Protein AF-0000000085034552 (afdb_homodimer)

Organism: Pyrobaculum neutrophilum (strain DSM 2338 / JCM 9278 / NBRC 100436 / V24Sta) (NCBI:txid444157)

Nearest PDB structures (foldseek):
  9jue-assembly1_E  TM=9.221E-01  e=9.960E-10  Promethearchaeum syntrophicum
  7f8m-assembly3_F  TM=8.689E-01  e=5.408E-09  Candidatus Thorarchaeota archaeon SMTZ1-45
  7yh1-assembly2_C  TM=9.133E-01  e=2.937E-08  Promethearchaeum syntrophicum
  5y3a-assembly1_B  TM=9.249E-01  e=5.850E-08  Homo sapiens
  6izw-assembly1_B  TM=9.096E-01  e=1.028E-07  Myxococcus xanthus DK 1622

Foldseek 3Di:
DQVVLQVLQVVLCVQQPNFWQKKFKFALCQHTSYIDHPPDDSSVQSNVVSVVLVVVQVVCVVVVPDHDAKDWDADPFWIWIWHDQVRIIMITIGGNPGDVVSSVVSVVVSSVVVVVD/DQVVLQVLQVVLCVQQPNFWQKKFKAALCQHTSYIDHPPDDSSVQSNVVSVVLVVVQVVCVVVVPDHDAKDWDADPFWIWIWHDQVRIIMITIGGNPGDVVSSVVSVVVSSVVVVVD

Sequence (234 aa):
MESKYREELSLFLSRTGGDVLGAVMARRDGLPVASAAPGMDPKAISALAALALGTLRKVGDELKIGGVRQVVAYYDSRVIVMWPARELYIIAVANADANIGLIFLELERLAKRLAELMESKYREELSLFLSRTGGDVLGAVMARRDGLPVASAAPGMDPKAISALAALALGTLRKVGDELKIGGVRQVVAYYDSRVIVMWPARELYIIAVANADANIGLIFLELERLAKRLAEL

Radius of gyration: 17.67 Å; Cα contacts (8 Å, |Δi|>4): 471; chains: 2; bounding box: 31×53×37 Å

Structure (mmCIF, N/CA/C/O backbone):
data_AF-0000000085034552-model_v1
#
loop_
_entity.id
_entity.type
_entity.pdbx_description
1 polymer 'Roadblock/LC7 family protein'
#
loop_
_atom_site.group_PDB
_atom_site.id
_atom_site.type_symbol
_atom_site.label_atom_id
_atom_site.label_alt_id
_atom_site.label_comp_id
_atom_site.label_asym_id
_atom_site.label_entity_id
_atom_site.label_seq_id
_atom_site.pdbx_PDB_ins_code
_atom_site.Cartn_x
_atom_site.Cartn_y
_atom_site.Cartn_z
_atom_site.occupancy
_atom_site.B_iso_or_equiv
_atom_site.auth_seq_id
_atom_site.auth_comp_id
_atom_site.auth_asym_id
_atom_site.auth_atom_id
_atom_site.pdbx_PDB_model_num
ATOM 1 N N . MET A 1 1 ? -4.555 -28.5 -10.164 1 70.38 1 MET A N 1
ATOM 2 C CA . MET A 1 1 ? -4.977 -27.125 -9.953 1 70.38 1 MET A CA 1
ATOM 3 C C . MET A 1 1 ? -3.775 -26.219 -9.711 1 70.38 1 MET A C 1
ATOM 5 O O . MET A 1 1 ? -3.646 -25.172 -10.344 1 70.38 1 MET A O 1
ATOM 9 N N . GLU A 1 2 ? -2.836 -26.656 -9.016 1 78.38 2 GLU A N 1
ATOM 10 C CA . GLU A 1 2 ? -1.609 -25.922 -8.734 1 78.38 2 GLU A CA 1
ATOM 11 C C . GLU A 1 2 ? -0.805 -25.672 -10.008 1 78.38 2 GLU A C 1
ATOM 13 O O . GLU A 1 2 ? -0.267 -24.578 -10.203 1 78.38 2 GLU A O 1
ATOM 18 N N . SER A 1 3 ? -0.893 -26.688 -10.836 1 84.19 3 SER A N 1
ATOM 19 C CA . SER A 1 3 ? -0.134 -26.547 -12.078 1 84.19 3 SER A CA 1
ATOM 20 C C . SER A 1 3 ? -0.72 -25.469 -12.969 1 84.19 3 SER A C 1
ATOM 22 O O . SER A 1 3 ? 0.019 -24.672 -13.562 1 84.19 3 SER A O 1
ATOM 24 N N . LYS A 1 4 ? -2.045 -25.375 -13.023 1 91.94 4 LYS A N 1
ATOM 25 C CA . LYS A 1 4 ? -2.711 -24.359 -13.828 1 91.94 4 LYS A CA 1
ATOM 26 C C . LYS A 1 4 ? -2.461 -22.969 -13.273 1 91.94 4 LYS A C 1
ATOM 28 O O . LYS A 1 4 ? -2.229 -22.031 -14.031 1 91.94 4 LYS A O 1
ATOM 33 N N . TYR A 1 5 ? -2.416 -22.875 -11.977 1 93.62 5 TYR A N 1
ATOM 34 C CA . TYR A 1 5 ? -2.137 -21.594 -11.336 1 93.62 5 TYR A CA 1
ATOM 35 C C . TYR A 1 5 ? -0.717 -21.125 -11.641 1 93.62 5 TYR A C 1
ATOM 37 O O . TYR A 1 5 ? -0.49 -19.953 -11.938 1 93.62 5 TYR A O 1
ATOM 45 N N . ARG A 1 6 ? 0.135 -22.047 -11.617 1 94.62 6 ARG A N 1
ATOM 46 C CA . ARG A 1 6 ? 1.53 -21.719 -11.898 1 94.62 6 ARG A CA 1
ATOM 47 C C . ARG A 1 6 ? 1.7 -21.219 -13.32 1 94.62 6 ARG A C 1
ATOM 49 O O . ARG A 1 6 ? 2.467 -20.281 -13.562 1 94.62 6 ARG A O 1
ATOM 56 N N . GLU A 1 7 ? 1.029 -21.859 -14.172 1 95.19 7 GLU A N 1
ATOM 57 C CA . GLU A 1 7 ? 1.085 -21.438 -15.57 1 95.19 7 GLU A CA 1
ATOM 58 C C . GLU A 1 7 ? 0.551 -20.016 -15.734 1 95.19 7 GLU A C 1
ATOM 60 O O . GLU A 1 7 ? 1.13 -19.203 -16.469 1 95.19 7 GLU A O 1
ATOM 65 N N . GLU A 1 8 ? -0.528 -19.734 -15.078 1 96.19 8 GLU A N 1
ATOM 66 C CA . GLU A 1 8 ? -1.123 -18.406 -15.148 1 96.19 8 GLU A CA 1
ATOM 67 C C . GLU A 1 8 ? -0.207 -17.359 -14.523 1 96.19 8 GLU A C 1
ATOM 69 O O . GLU A 1 8 ? -0.091 -16.234 -15.039 1 96.19 8 GLU A O 1
ATOM 74 N N . LEU A 1 9 ? 0.444 -17.734 -13.445 1 97.12 9 LEU A N 1
ATOM 75 C CA . LEU A 1 9 ? 1.398 -16.828 -12.82 1 97.12 9 LEU A CA 1
ATOM 76 C C . LEU A 1 9 ? 2.578 -16.547 -13.75 1 97.12 9 LEU A C 1
ATOM 78 O O . LEU A 1 9 ? 3.043 -15.406 -13.844 1 97.12 9 LEU A O 1
ATOM 82 N N . SER A 1 10 ? 3.01 -17.641 -14.414 1 96.12 10 SER A N 1
ATOM 83 C CA . SER A 1 10 ? 4.121 -17.484 -15.344 1 96.12 10 SER A CA 1
ATOM 84 C C . SER A 1 10 ? 3.752 -16.547 -16.484 1 96.12 10 SER A C 1
ATOM 86 O O . SER A 1 10 ? 4.566 -15.727 -16.922 1 96.12 10 SER A O 1
ATOM 88 N N . LEU A 1 11 ? 2.568 -16.656 -17 1 95.88 11 LEU A N 1
ATOM 89 C CA . LEU A 1 11 ? 2.088 -15.781 -18.047 1 95.88 11 LEU A CA 1
ATOM 90 C C . LEU A 1 11 ? 2.012 -14.336 -17.578 1 95.88 11 LEU A C 1
ATOM 92 O O . LEU A 1 11 ? 2.371 -13.406 -18.312 1 95.88 11 LEU A O 1
ATOM 96 N N . PHE A 1 12 ? 1.588 -14.156 -16.375 1 97.5 12 PHE A N 1
ATOM 97 C CA . PHE A 1 12 ? 1.554 -12.844 -15.742 1 97.5 12 PHE A CA 1
ATOM 98 C C . PHE A 1 12 ? 2.939 -12.211 -15.734 1 97.5 12 PHE A C 1
ATOM 100 O O . PHE A 1 12 ? 3.1 -11.047 -16.109 1 97.5 12 PHE A O 1
ATOM 107 N N . LEU A 1 13 ? 3.91 -12.953 -15.32 1 97.25 13 LEU A N 1
ATOM 108 C CA . LEU A 1 13 ? 5.273 -12.445 -15.273 1 97.25 13 LEU A CA 1
ATOM 109 C C . LEU A 1 13 ? 5.738 -12.008 -16.656 1 97.25 13 LEU A C 1
ATOM 111 O O . LEU A 1 13 ? 6.352 -10.953 -16.812 1 97.25 13 LEU A O 1
ATOM 115 N N . SER A 1 14 ? 5.426 -12.836 -17.625 1 96.31 14 SER A N 1
ATOM 116 C CA . SER A 1 14 ? 5.863 -12.547 -18.984 1 96.31 14 SER A CA 1
ATOM 117 C C . SER A 1 14 ? 5.203 -11.281 -19.516 1 96.31 14 SER A C 1
ATOM 119 O O . SER A 1 14 ? 5.816 -10.523 -20.266 1 96.31 14 SER A O 1
ATOM 121 N N . ARG A 1 15 ? 4.031 -10.93 -19.109 1 96.69 15 ARG A N 1
ATOM 122 C CA . ARG A 1 15 ? 3.24 -9.82 -19.641 1 96.69 15 ARG A CA 1
ATOM 123 C C . ARG A 1 15 ? 3.617 -8.508 -18.969 1 96.69 15 ARG A C 1
ATOM 125 O O . ARG A 1 15 ? 3.238 -7.434 -19.438 1 96.69 15 ARG A O 1
ATOM 132 N N . THR A 1 16 ? 4.355 -8.57 -17.906 1 96.38 16 THR A N 1
ATOM 133 C CA . THR A 1 16 ? 4.75 -7.359 -17.203 1 96.38 16 THR A CA 1
ATOM 134 C C . THR A 1 16 ? 6.145 -6.91 -17.641 1 96.38 16 THR A C 1
ATOM 136 O O . THR A 1 16 ? 6.711 -5.98 -17.047 1 96.38 16 THR A O 1
ATOM 139 N N . GLY A 1 17 ? 6.711 -7.512 -18.672 1 90.56 17 GLY A N 1
ATOM 140 C CA . GLY A 1 17 ? 7.926 -7.055 -19.328 1 90.56 17 GLY A CA 1
ATOM 141 C C . GLY A 1 17 ? 9.148 -7.141 -18.438 1 90.56 17 GLY A C 1
ATOM 142 O O . GLY A 1 17 ? 10.039 -6.293 -18.516 1 90.56 17 GLY A O 1
ATOM 143 N N . GLY A 1 18 ? 9.172 -8.016 -17.562 1 92.19 18 GLY A N 1
ATOM 144 C CA . GLY A 1 18 ? 10.344 -8.203 -16.703 1 92.19 18 GLY A CA 1
ATOM 145 C C . GLY A 1 18 ? 10.305 -7.355 -15.453 1 92.19 18 GLY A C 1
ATOM 146 O O . GLY A 1 18 ? 11.18 -7.477 -14.594 1 92.19 18 GLY A O 1
ATOM 147 N N . ASP A 1 19 ? 9.305 -6.535 -15.336 1 95.19 19 ASP A N 1
ATOM 148 C CA . ASP A 1 19 ? 9.195 -5.664 -14.172 1 95.19 19 ASP A CA 1
ATOM 149 C C . ASP A 1 19 ? 8.883 -6.469 -12.914 1 95.19 19 ASP A C 1
ATOM 151 O O . ASP A 1 19 ? 9.367 -6.148 -11.828 1 95.19 19 ASP A O 1
ATOM 155 N N . VAL A 1 20 ? 8.016 -7.449 -13.086 1 98.19 20 VAL A N 1
ATOM 156 C CA . VAL A 1 20 ? 7.672 -8.305 -11.961 1 98.19 20 VAL A CA 1
ATOM 157 C C . VAL A 1 20 ? 8.648 -9.477 -11.883 1 98.19 20 VAL A C 1
ATOM 159 O O . VAL A 1 20 ? 8.797 -10.242 -12.836 1 98.19 20 VAL A O 1
ATOM 162 N N . LEU A 1 21 ? 9.297 -9.594 -10.742 1 97.56 21 LEU A N 1
ATOM 163 C CA . LEU A 1 21 ? 10.359 -10.578 -10.547 1 97.56 21 LEU A CA 1
ATOM 164 C C . LEU A 1 21 ? 9.781 -11.914 -10.086 1 97.56 21 LEU A C 1
ATOM 166 O O . LEU A 1 21 ? 10.398 -12.961 -10.289 1 97.56 21 LEU A O 1
ATOM 170 N N . GLY A 1 22 ? 8.664 -11.875 -9.43 1 97.75 22 GLY A N 1
ATOM 171 C CA . GLY A 1 22 ? 8 -13.07 -8.93 1 97.75 22 GLY A CA 1
ATOM 172 C C . GLY A 1 22 ? 6.602 -12.805 -8.406 1 97.75 22 GLY A C 1
ATOM 173 O O . GLY A 1 22 ? 6.25 -11.656 -8.125 1 97.75 22 GLY A O 1
ATOM 174 N N . ALA A 1 23 ? 5.867 -13.867 -8.297 1 98.38 23 ALA A N 1
ATOM 175 C CA . ALA A 1 23 ? 4.5 -13.781 -7.793 1 98.38 23 ALA A CA 1
ATOM 176 C C . ALA A 1 23 ? 4.117 -15.047 -7.035 1 98.38 23 ALA A C 1
ATOM 178 O O . ALA A 1 23 ? 4.543 -16.156 -7.398 1 98.38 23 ALA A O 1
ATOM 179 N N . VAL A 1 24 ? 3.385 -14.867 -6.008 1 98.19 24 VAL A N 1
ATOM 180 C CA . VAL A 1 24 ? 2.883 -15.969 -5.188 1 98.19 24 VAL A CA 1
ATOM 181 C C . VAL A 1 24 ? 1.375 -15.82 -4.996 1 98.19 24 VAL A C 1
ATOM 183 O O . VAL A 1 24 ? 0.877 -14.711 -4.77 1 98.19 24 VAL A O 1
ATOM 186 N N . MET A 1 25 ? 0.688 -16.859 -5.238 1 97.94 25 MET A N 1
ATOM 187 C CA . MET A 1 25 ? -0.719 -16.953 -4.859 1 97.94 25 MET A CA 1
ATOM 188 C C . MET A 1 25 ? -0.876 -17.656 -3.512 1 97.94 25 MET A C 1
ATOM 190 O O . MET A 1 25 ? -0.306 -18.719 -3.293 1 97.94 25 MET A O 1
ATOM 194 N N . ALA A 1 26 ? -1.622 -17.062 -2.619 1 97.75 26 ALA A N 1
ATOM 195 C CA . ALA A 1 26 ? -1.659 -17.594 -1.263 1 97.75 26 ALA A CA 1
ATOM 196 C C . ALA A 1 26 ? -3.045 -17.438 -0.645 1 97.75 26 ALA A C 1
ATOM 198 O O . ALA A 1 26 ? -3.842 -16.609 -1.102 1 97.75 26 ALA A O 1
ATOM 199 N N . ARG A 1 27 ? -3.348 -18.203 0.331 1 96.38 27 ARG A N 1
ATOM 200 C CA . ARG A 1 27 ? -4.539 -18.078 1.166 1 96.38 27 ARG A CA 1
ATOM 201 C C . ARG A 1 27 ? -4.371 -16.953 2.188 1 96.38 27 ARG A C 1
ATOM 203 O O . ARG A 1 27 ? -3.258 -16.484 2.416 1 96.38 27 ARG A O 1
ATOM 210 N N . ARG A 1 28 ? -5.48 -16.703 2.797 1 93.62 28 ARG A N 1
ATOM 211 C CA . ARG A 1 28 ? -5.484 -15.641 3.795 1 93.62 28 ARG A CA 1
ATOM 212 C C . ARG A 1 28 ? -4.68 -16.047 5.027 1 93.62 28 ARG A C 1
ATOM 214 O O . ARG A 1 28 ? -4.23 -15.188 5.793 1 93.62 28 ARG A O 1
ATOM 221 N N . ASP A 1 29 ? -4.539 -17.281 5.242 1 94.69 29 ASP A N 1
ATOM 222 C CA . ASP A 1 29 ? -3.766 -17.734 6.395 1 94.69 29 ASP A CA 1
ATOM 223 C C . ASP A 1 29 ? -2.273 -17.781 6.07 1 94.69 29 ASP A C 1
ATOM 225 O O . ASP A 1 29 ? -1.465 -18.188 6.898 1 94.69 29 ASP A O 1
ATOM 229 N N . GLY A 1 30 ? -1.896 -17.391 4.887 1 97.25 30 GLY A N 1
ATOM 230 C CA . GLY A 1 30 ? -0.497 -17.234 4.52 1 97.25 30 GLY A CA 1
ATOM 231 C C . GLY A 1 30 ? 0.061 -18.438 3.779 1 97.25 30 GLY A C 1
ATOM 232 O O . GLY A 1 30 ? 1.244 -18.453 3.436 1 97.25 30 GLY A O 1
ATOM 233 N N . LEU A 1 31 ? -0.762 -19.5 3.59 1 97.12 31 LEU A N 1
ATOM 234 C CA . LEU A 1 31 ? -0.296 -20.703 2.906 1 97.12 31 LEU A CA 1
ATOM 235 C C . LEU A 1 31 ? -0.228 -20.484 1.399 1 97.12 31 LEU A C 1
ATOM 237 O O . LEU A 1 31 ? -1.236 -20.172 0.769 1 97.12 31 LEU A O 1
ATOM 241 N N . PRO A 1 32 ? 0.958 -20.688 0.835 1 97.38 32 PRO A N 1
ATOM 242 C CA . PRO A 1 32 ? 1.051 -20.547 -0.62 1 97.38 32 PRO A CA 1
ATOM 243 C C . PRO A 1 32 ? 0.321 -21.656 -1.368 1 97.38 32 PRO A C 1
ATOM 245 O O . PRO A 1 32 ? 0.323 -22.812 -0.925 1 97.38 32 PRO A O 1
ATOM 248 N N . VAL A 1 33 ? -0.279 -21.297 -2.426 1 96.62 33 VAL A N 1
ATOM 249 C CA . VAL A 1 33 ? -1.011 -22.234 -3.273 1 96.62 33 VAL A CA 1
ATOM 250 C C . VAL A 1 33 ? -0.242 -22.469 -4.57 1 96.62 33 VAL A C 1
ATOM 252 O O . VAL A 1 33 ? -0.24 -23.578 -5.109 1 96.62 33 VAL A O 1
ATOM 255 N N . ALA A 1 34 ? 0.351 -21.438 -5.109 1 96.88 34 ALA A N 1
ATOM 256 C CA . ALA A 1 34 ? 1.16 -21.469 -6.328 1 96.88 34 ALA A CA 1
ATOM 257 C C . ALA A 1 34 ? 2.17 -20.328 -6.34 1 96.88 34 ALA A C 1
ATOM 259 O O . ALA A 1 34 ? 1.971 -19.312 -5.676 1 96.88 34 ALA A O 1
ATOM 260 N N . SER A 1 35 ? 3.244 -20.562 -7.078 1 97.31 35 SER A N 1
ATOM 261 C CA . SER A 1 35 ? 4.254 -19.516 -7.145 1 97.31 35 SER A CA 1
ATOM 262 C C . SER A 1 35 ? 5.031 -19.578 -8.453 1 97.31 35 SER A C 1
ATOM 264 O O . SER A 1 35 ? 5.223 -20.656 -9.023 1 97.31 35 SER A O 1
ATOM 266 N N . ALA A 1 36 ? 5.27 -18.547 -9.016 1 96.88 36 ALA A N 1
ATOM 267 C CA . ALA A 1 36 ? 6.281 -18.281 -10.031 1 96.88 36 ALA A CA 1
ATOM 268 C C . ALA A 1 36 ? 7.258 -17.203 -9.562 1 96.88 36 ALA A C 1
ATOM 270 O O . ALA A 1 36 ? 7.152 -16.047 -9.969 1 96.88 36 ALA A O 1
ATOM 271 N N . ALA A 1 37 ? 8.164 -17.594 -8.648 1 94.62 37 ALA A N 1
ATOM 272 C CA . ALA A 1 37 ? 9.07 -16.656 -7.996 1 94.62 37 ALA A CA 1
ATOM 273 C C . ALA A 1 37 ? 10.469 -17.25 -7.859 1 94.62 37 ALA A C 1
ATOM 275 O O . ALA A 1 37 ? 10.922 -17.547 -6.75 1 94.62 37 ALA A O 1
ATOM 276 N N . PRO A 1 38 ? 11.117 -17.375 -9 1 91.75 38 PRO A N 1
ATOM 277 C CA . PRO A 1 38 ? 12.453 -17.969 -8.922 1 91.75 38 PRO A CA 1
ATOM 278 C C . PRO A 1 38 ? 13.383 -17.219 -7.965 1 91.75 38 PRO A C 1
ATOM 280 O O . PRO A 1 38 ? 13.414 -15.992 -7.973 1 91.75 38 PRO A O 1
ATOM 283 N N . GLY A 1 39 ? 14.055 -17.953 -7.117 1 93.81 39 GLY A N 1
ATOM 284 C CA . GLY A 1 39 ? 15.039 -17.359 -6.223 1 93.81 39 GLY A CA 1
ATOM 285 C C . GLY A 1 39 ? 14.43 -16.797 -4.957 1 93.81 39 GLY A C 1
ATOM 286 O O . GLY A 1 39 ? 15.133 -16.203 -4.137 1 93.81 39 GLY A O 1
ATOM 287 N N . MET A 1 40 ? 13.156 -16.922 -4.84 1 94.88 40 MET A N 1
ATOM 288 C CA . MET A 1 40 ? 12.469 -16.422 -3.648 1 94.88 40 MET A CA 1
ATOM 289 C C . MET A 1 40 ? 11.812 -17.562 -2.883 1 94.88 40 MET A C 1
ATOM 291 O O . MET A 1 40 ? 11.656 -18.672 -3.416 1 94.88 40 MET A O 1
ATOM 295 N N . ASP A 1 41 ? 11.539 -17.344 -1.631 1 97.12 41 ASP A N 1
ATOM 296 C CA . ASP A 1 41 ? 10.836 -18.312 -0.787 1 97.12 41 ASP A CA 1
ATOM 297 C C . ASP A 1 41 ? 9.344 -17.984 -0.727 1 97.12 41 ASP A C 1
ATOM 299 O O . ASP A 1 41 ? 8.922 -17.125 0.039 1 97.12 41 ASP A O 1
ATOM 303 N N . PRO A 1 42 ? 8.516 -18.719 -1.445 1 97.38 42 PRO A N 1
ATOM 304 C CA . PRO A 1 42 ? 7.078 -18.422 -1.496 1 97.38 42 PRO A CA 1
ATOM 305 C C . PRO A 1 42 ? 6.41 -18.5 -0.125 1 97.38 42 PRO A C 1
ATOM 307 O O . PRO A 1 42 ? 5.457 -17.766 0.142 1 97.38 42 PRO A O 1
ATOM 310 N N . LYS A 1 43 ? 6.859 -19.422 0.725 1 97.75 43 LYS A N 1
ATOM 311 C CA . LYS A 1 43 ? 6.289 -19.531 2.062 1 97.75 43 LYS A CA 1
ATOM 312 C C . LYS A 1 43 ? 6.555 -18.281 2.889 1 97.75 43 LYS A C 1
ATOM 314 O O . LYS A 1 43 ? 5.656 -17.781 3.57 1 97.75 43 LYS A O 1
ATOM 319 N N . ALA A 1 44 ? 7.793 -17.797 2.799 1 97.38 44 ALA A N 1
ATOM 320 C CA . ALA A 1 44 ? 8.133 -16.562 3.502 1 97.38 44 ALA A CA 1
ATOM 321 C C . ALA A 1 44 ? 7.328 -15.375 2.969 1 97.38 44 ALA A C 1
ATOM 323 O O . ALA A 1 44 ? 6.773 -14.594 3.744 1 97.38 44 ALA A O 1
ATOM 324 N N . ILE A 1 45 ? 7.211 -15.25 1.63 1 97.81 45 ILE A N 1
ATOM 325 C CA . ILE A 1 45 ? 6.484 -14.156 0.988 1 97.81 45 ILE A CA 1
ATOM 326 C C . ILE A 1 45 ? 5.016 -14.203 1.407 1 97.81 45 ILE A C 1
ATOM 328 O O . ILE A 1 45 ? 4.453 -13.188 1.819 1 97.81 45 ILE A O 1
ATOM 332 N N . SER A 1 46 ? 4.41 -15.367 1.364 1 98.25 46 SER A N 1
ATOM 333 C CA . SER A 1 46 ? 2.996 -15.516 1.699 1 98.25 46 SER A CA 1
ATOM 334 C C . SER A 1 46 ? 2.738 -15.18 3.166 1 98.25 46 SER A C 1
ATOM 336 O O . SER A 1 46 ? 1.771 -14.492 3.49 1 98.25 46 SER A O 1
ATOM 338 N N . ALA A 1 47 ? 3.568 -15.695 4.035 1 98.25 47 ALA A N 1
ATOM 339 C CA . ALA A 1 47 ? 3.424 -15.461 5.469 1 98.25 47 ALA A CA 1
ATOM 340 C C . ALA A 1 47 ? 3.521 -13.969 5.789 1 98.25 47 ALA A C 1
ATOM 342 O O . ALA A 1 47 ? 2.711 -13.438 6.551 1 98.25 47 ALA A O 1
ATOM 343 N N . LEU A 1 48 ? 4.531 -13.336 5.203 1 97.56 48 LEU A N 1
ATOM 344 C CA . LEU A 1 48 ? 4.77 -11.914 5.445 1 97.56 48 LEU A CA 1
ATOM 345 C C . LEU A 1 48 ? 3.652 -11.07 4.848 1 97.56 48 LEU A C 1
ATOM 347 O O . LEU A 1 48 ? 3.207 -10.102 5.461 1 97.56 48 LEU A O 1
ATOM 351 N N . ALA A 1 49 ? 3.203 -11.438 3.668 1 97.88 49 ALA A N 1
ATOM 352 C CA . ALA A 1 49 ? 2.082 -10.727 3.053 1 97.88 49 ALA A CA 1
ATOM 353 C C . ALA A 1 49 ? 0.819 -10.859 3.9 1 97.88 49 ALA A C 1
ATOM 355 O O . ALA A 1 49 ? 0.082 -9.891 4.082 1 97.88 49 ALA A O 1
ATOM 356 N N . ALA A 1 50 ? 0.556 -12.07 4.41 1 97.88 50 ALA A N 1
ATOM 357 C CA . ALA A 1 50 ? -0.602 -12.297 5.273 1 97.88 50 ALA A CA 1
ATOM 358 C C . ALA A 1 50 ? -0.531 -11.422 6.523 1 97.88 50 ALA A C 1
ATOM 360 O O . ALA A 1 50 ? -1.544 -10.875 6.961 1 97.88 50 ALA A O 1
ATOM 361 N N . LEU A 1 51 ? 0.65 -11.375 7.102 1 97.69 51 LEU A N 1
ATOM 362 C CA . LEU A 1 51 ? 0.858 -10.523 8.266 1 97.69 51 LEU A CA 1
ATOM 363 C C . LEU A 1 51 ? 0.52 -9.07 7.941 1 97.69 51 LEU A C 1
ATOM 365 O O . LEU A 1 51 ? -0.209 -8.422 8.688 1 97.69 51 LEU A O 1
ATOM 369 N N . ALA A 1 52 ? 1.025 -8.547 6.852 1 98 52 ALA A N 1
ATOM 370 C CA . ALA A 1 52 ? 0.764 -7.172 6.426 1 98 52 ALA A CA 1
ATOM 371 C C . ALA A 1 52 ? -0.723 -6.953 6.164 1 98 52 ALA A C 1
ATOM 373 O O . ALA A 1 52 ? -1.309 -5.984 6.652 1 98 52 ALA A O 1
ATOM 374 N N . LEU A 1 53 ? -1.332 -7.867 5.426 1 98 53 LEU A N 1
ATOM 375 C CA . LEU A 1 53 ? -2.75 -7.758 5.098 1 98 53 LEU A CA 1
ATOM 376 C C . LEU A 1 53 ? -3.605 -7.836 6.359 1 98 53 LEU A C 1
ATOM 378 O O . LEU A 1 53 ? -4.621 -7.141 6.469 1 98 53 LEU A O 1
ATOM 382 N N . GLY A 1 54 ? -3.242 -8.734 7.281 1 97.5 54 GLY A N 1
ATOM 383 C CA . GLY A 1 54 ? -3.941 -8.812 8.555 1 97.5 54 GLY A CA 1
ATOM 384 C C . GLY A 1 54 ? -3.951 -7.504 9.312 1 97.5 54 GLY A C 1
ATOM 385 O O . GLY A 1 54 ? -4.988 -7.09 9.836 1 97.5 54 GLY A O 1
ATOM 386 N N . THR A 1 55 ? -2.824 -6.871 9.352 1 97.56 55 THR A N 1
ATOM 387 C CA . THR A 1 55 ? -2.705 -5.578 10.023 1 97.56 55 THR A CA 1
ATOM 388 C C . THR A 1 55 ? -3.531 -4.52 9.297 1 97.56 55 THR A C 1
ATOM 390 O O . THR A 1 55 ? -4.25 -3.742 9.93 1 97.56 55 THR A O 1
ATOM 393 N N . LEU A 1 56 ? -3.451 -4.453 7.992 1 98 56 LEU A N 1
ATOM 394 C CA . LEU A 1 56 ? -4.168 -3.459 7.199 1 98 56 LEU A CA 1
ATOM 395 C C . LEU A 1 56 ? -5.676 -3.672 7.297 1 98 56 LEU A C 1
ATOM 397 O O . LEU A 1 56 ? -6.445 -2.711 7.254 1 98 56 LEU A O 1
ATOM 401 N N . ARG A 1 57 ? -6.109 -4.949 7.461 1 97.38 57 ARG A N 1
ATOM 402 C CA . ARG A 1 57 ? -7.52 -5.227 7.723 1 97.38 57 ARG A CA 1
ATOM 403 C C . ARG A 1 57 ? -7.961 -4.629 9.055 1 97.38 57 ARG A C 1
ATOM 405 O O . ARG A 1 57 ? -9.047 -4.055 9.156 1 97.38 57 ARG A O 1
ATOM 412 N N . LYS A 1 58 ? -7.164 -4.781 10.078 1 97.31 58 LYS A N 1
ATOM 413 C CA . LYS A 1 58 ? -7.461 -4.18 11.375 1 97.31 58 LYS A CA 1
ATOM 414 C C . LYS A 1 58 ? -7.598 -2.666 11.258 1 97.31 58 LYS A C 1
ATOM 416 O O . LYS A 1 58 ? -8.484 -2.068 11.867 1 97.31 58 LYS A O 1
ATOM 421 N N . VAL A 1 59 ? -6.746 -2.037 10.461 1 97.31 59 VAL A N 1
ATOM 422 C CA . VAL A 1 59 ? -6.816 -0.6 10.219 1 97.31 59 VAL A CA 1
ATOM 423 C C . VAL A 1 59 ? -8.164 -0.242 9.602 1 97.31 59 VAL A C 1
ATOM 425 O O . VAL A 1 59 ? -8.844 0.676 10.062 1 97.31 59 VAL A O 1
ATOM 428 N N . GLY A 1 60 ? -8.555 -0.952 8.555 1 97.62 60 GLY A N 1
ATOM 429 C CA . GLY A 1 60 ? -9.828 -0.711 7.902 1 97.62 60 GLY A CA 1
ATOM 430 C C . GLY A 1 60 ? -11.016 -0.845 8.844 1 97.62 60 GLY A C 1
ATOM 431 O O . GLY A 1 60 ? -11.938 -0.028 8.812 1 97.62 60 GLY A O 1
ATOM 432 N N . ASP A 1 61 ? -11.008 -1.919 9.68 1 97.69 61 ASP A N 1
ATOM 433 C CA . ASP A 1 61 ? -12.062 -2.162 10.656 1 97.69 61 ASP A CA 1
ATOM 434 C C . ASP A 1 61 ? -12.18 -1.003 11.648 1 97.69 61 ASP A C 1
ATOM 436 O O . ASP A 1 61 ? -13.281 -0.538 11.945 1 97.69 61 ASP A O 1
ATOM 440 N N . GLU A 1 62 ? -11.039 -0.559 12.109 1 96.56 62 GLU A N 1
ATOM 441 C CA . GLU A 1 62 ? -10.992 0.494 13.117 1 96.56 62 GLU A CA 1
ATOM 442 C C . GLU A 1 62 ? -11.461 1.829 12.547 1 96.56 62 GLU A C 1
ATOM 444 O O . GLU A 1 62 ? -12.109 2.617 13.242 1 96.56 62 GLU A O 1
ATOM 449 N N . LEU A 1 63 ? -11.172 2.082 11.297 1 95.81 63 LEU A N 1
ATOM 450 C CA . LEU A 1 63 ? -11.539 3.348 10.664 1 95.81 63 LEU A CA 1
ATOM 451 C C . LEU A 1 63 ? -12.914 3.252 10.008 1 95.81 63 LEU A C 1
ATOM 453 O O . LEU A 1 63 ? -13.43 4.246 9.492 1 95.81 63 LEU A O 1
ATOM 457 N N . LYS A 1 64 ? -13.492 2.061 10.07 1 96.38 64 LYS A N 1
ATOM 458 C CA . LYS A 1 64 ? -14.812 1.801 9.5 1 96.38 64 LYS A CA 1
ATOM 459 C C . LYS A 1 64 ? -14.852 2.18 8.023 1 96.38 64 LYS A C 1
ATOM 461 O O . LYS A 1 64 ? -15.773 2.865 7.574 1 96.38 64 LYS A O 1
ATOM 466 N N . ILE A 1 65 ? -13.875 1.753 7.266 1 96.31 65 ILE A N 1
ATOM 467 C CA . ILE A 1 65 ? -13.812 2.104 5.852 1 96.31 65 ILE A CA 1
ATOM 468 C C . ILE A 1 65 ? -13.898 0.838 5 1 96.31 65 ILE A C 1
ATOM 470 O O . ILE A 1 65 ? -13.602 0.866 3.803 1 96.31 65 ILE A O 1
ATOM 474 N N . GLY A 1 66 ? -14.188 -0.326 5.543 1 96.25 66 GLY A N 1
ATOM 475 C CA . GLY A 1 66 ? -14.422 -1.559 4.809 1 96.25 66 GLY A CA 1
ATOM 476 C C . GLY A 1 66 ? -13.18 -2.408 4.645 1 96.25 66 GLY A C 1
ATOM 477 O O . GLY A 1 66 ? -12.18 -2.186 5.328 1 96.25 66 GLY A O 1
ATOM 478 N N . GLY A 1 67 ? -13.219 -3.467 3.799 1 95.5 67 GLY A N 1
ATOM 479 C CA . GLY A 1 67 ? -12.156 -4.438 3.604 1 95.5 67 GLY A CA 1
ATOM 480 C C . GLY A 1 67 ? -11.031 -3.918 2.725 1 95.5 67 GLY A C 1
ATOM 481 O O . GLY A 1 67 ? -11.234 -3.01 1.918 1 95.5 67 GLY A O 1
ATOM 482 N N . VAL A 1 68 ? -9.844 -4.445 2.963 1 96.06 68 VAL A N 1
ATOM 483 C CA . VAL A 1 68 ? -8.688 -4.09 2.148 1 96.06 68 VAL A CA 1
ATOM 484 C C . VAL A 1 68 ? -8.805 -4.746 0.774 1 96.06 68 VAL A C 1
ATOM 486 O O . VAL A 1 68 ? -9.008 -5.957 0.674 1 96.06 68 VAL A O 1
ATOM 489 N N . ARG A 1 69 ? -8.727 -4.035 -0.3 1 94.69 69 ARG A N 1
ATOM 490 C CA . ARG A 1 69 ? -8.844 -4.535 -1.667 1 94.69 69 ARG A CA 1
ATOM 491 C C . ARG A 1 69 ? -7.465 -4.75 -2.289 1 94.69 69 ARG A C 1
ATOM 493 O O . ARG A 1 69 ? -7.18 -5.828 -2.816 1 94.69 69 ARG A O 1
ATOM 500 N N . GLN A 1 70 ? -6.641 -3.74 -2.35 1 96.75 70 GLN A N 1
ATOM 5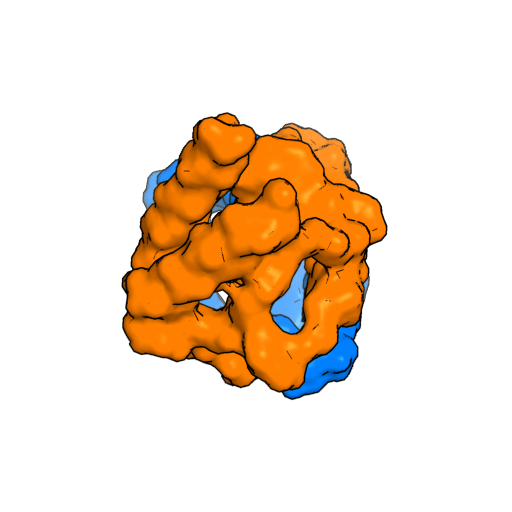01 C CA . GLN A 1 70 ? -5.309 -3.789 -2.938 1 96.75 70 GLN A CA 1
ATOM 502 C C . GLN A 1 70 ? -4.305 -3.014 -2.088 1 96.75 70 GLN A C 1
ATOM 504 O O . GLN A 1 70 ? -4.656 -2.014 -1.46 1 96.75 70 GLN A O 1
ATOM 509 N N . VAL A 1 71 ? -3.074 -3.529 -2.1 1 98.5 71 VAL A N 1
ATOM 510 C CA . VAL A 1 71 ? -2.014 -2.846 -1.367 1 98.5 71 VAL A CA 1
ATOM 511 C C . VAL A 1 71 ? -0.776 -2.715 -2.252 1 98.5 71 VAL A C 1
ATOM 513 O O . VAL A 1 71 ? -0.394 -3.662 -2.939 1 98.5 71 VAL A O 1
ATOM 516 N N . VAL A 1 72 ? -0.211 -1.593 -2.289 1 98.69 72 VAL A N 1
ATOM 517 C CA . VAL A 1 72 ? 1.096 -1.359 -2.896 1 98.69 72 VAL A CA 1
ATOM 518 C C . VAL A 1 72 ? 2.062 -0.814 -1.848 1 98.69 72 VAL A C 1
ATOM 520 O O . VAL A 1 72 ? 1.797 0.217 -1.226 1 98.69 72 VAL A O 1
ATOM 523 N N . ALA A 1 73 ? 3.104 -1.468 -1.591 1 98.69 73 ALA A N 1
ATOM 524 C CA . ALA A 1 73 ? 4.172 -1.02 -0.703 1 98.69 73 ALA A CA 1
ATOM 525 C C . ALA A 1 73 ? 5.48 -0.834 -1.469 1 98.69 73 ALA A C 1
ATOM 527 O O . ALA A 1 73 ? 5.996 -1.781 -2.066 1 98.69 73 ALA A O 1
ATOM 528 N N . TYR A 1 74 ? 5.992 0.387 -1.501 1 98.38 74 TYR A N 1
ATOM 529 C CA . TYR A 1 74 ? 7.262 0.708 -2.143 1 98.38 74 TYR A CA 1
ATOM 530 C C . TYR A 1 74 ? 8.414 0.604 -1.15 1 98.38 74 TYR A C 1
ATOM 532 O O . TYR A 1 74 ? 8.383 1.216 -0.08 1 98.38 74 TYR A O 1
ATOM 540 N N . TYR A 1 75 ? 9.352 -0.195 -1.494 1 98 75 TYR A N 1
ATOM 541 C CA . TYR A 1 75 ? 10.586 -0.307 -0.722 1 98 75 TYR A CA 1
ATOM 542 C C . TYR A 1 75 ? 11.766 0.254 -1.501 1 98 75 TYR A C 1
ATOM 544 O O . TYR A 1 75 ? 11.617 0.686 -2.646 1 98 75 TYR A O 1
ATOM 552 N N . ASP A 1 76 ? 12.961 0.307 -0.896 1 97.62 76 ASP A N 1
ATOM 553 C CA . ASP A 1 76 ? 14.156 0.867 -1.524 1 97.62 76 ASP A CA 1
ATOM 554 C C . ASP A 1 76 ? 14.484 0.135 -2.822 1 97.62 76 ASP A C 1
ATOM 556 O O . ASP A 1 76 ? 14.836 0.764 -3.824 1 97.62 76 ASP A O 1
ATOM 560 N N . SER A 1 77 ? 14.328 -1.207 -2.814 1 97.44 77 SER A N 1
ATOM 561 C CA . SER A 1 77 ? 14.867 -1.956 -3.947 1 97.44 77 SER A CA 1
ATOM 562 C C . SER A 1 77 ? 13.758 -2.703 -4.688 1 97.44 77 SER A C 1
ATOM 564 O O . SER A 1 77 ? 13.992 -3.252 -5.766 1 97.44 77 SER A O 1
ATOM 566 N N . ARG A 1 78 ? 12.523 -2.729 -4.078 1 98.19 78 ARG A N 1
ATOM 567 C CA . ARG A 1 78 ? 11.422 -3.498 -4.652 1 98.19 78 ARG A CA 1
ATOM 568 C C . ARG A 1 78 ? 10.086 -2.807 -4.406 1 98.19 78 ARG A C 1
ATOM 570 O O . ARG A 1 78 ? 10 -1.885 -3.592 1 98.19 78 ARG A O 1
ATOM 577 N N . VAL A 1 79 ? 9.141 -3.189 -5.113 1 98.44 79 VAL A N 1
ATOM 578 C CA . VAL A 1 79 ? 7.742 -2.891 -4.816 1 98.44 79 VAL A CA 1
ATOM 579 C C . VAL A 1 79 ? 6.965 -4.191 -4.613 1 98.44 79 VAL A C 1
ATOM 581 O O . VAL A 1 79 ? 7.172 -5.164 -5.34 1 98.44 79 VAL A O 1
ATOM 584 N N . ILE A 1 80 ? 6.113 -4.258 -3.609 1 98.69 80 ILE A N 1
ATOM 585 C CA . ILE A 1 80 ? 5.242 -5.398 -3.359 1 98.69 80 ILE A CA 1
ATOM 586 C C . ILE A 1 80 ? 3.789 -5.004 -3.613 1 98.69 80 ILE A C 1
ATOM 588 O O . ILE A 1 80 ? 3.309 -4 -3.076 1 98.69 80 ILE A O 1
ATOM 592 N N . VAL A 1 81 ? 3.141 -5.723 -4.445 1 98.75 81 VAL A N 1
ATOM 593 C CA . VAL A 1 81 ? 1.726 -5.512 -4.73 1 98.75 81 VAL A CA 1
ATOM 594 C C . VAL A 1 81 ? 0.915 -6.711 -4.242 1 98.75 81 VAL A C 1
ATOM 596 O O . VAL A 1 81 ? 1.254 -7.859 -4.535 1 98.75 81 VAL A O 1
ATOM 599 N N . MET A 1 82 ? -0.092 -6.508 -3.484 1 98.69 82 MET A N 1
ATOM 600 C CA . MET A 1 82 ? -1.02 -7.531 -3.006 1 98.69 82 MET A CA 1
ATOM 601 C C . MET A 1 82 ? -2.406 -7.328 -3.605 1 98.69 82 MET A C 1
ATOM 603 O O . MET A 1 82 ? -2.98 -6.242 -3.502 1 98.69 82 MET A O 1
ATOM 607 N N . TRP A 1 83 ? -2.898 -8.297 -4.18 1 98.38 83 TRP A N 1
ATOM 608 C CA . TRP A 1 83 ? -4.105 -8.227 -4.996 1 98.38 83 TRP A CA 1
ATOM 609 C C . TRP A 1 83 ? -5.039 -9.391 -4.691 1 98.38 83 TRP A C 1
ATOM 611 O O . TRP A 1 83 ? -4.617 -10.555 -4.691 1 98.38 83 TRP A O 1
ATOM 621 N N . PRO A 1 84 ? -6.277 -9.094 -4.398 1 96.56 84 PRO A N 1
ATOM 622 C CA . PRO A 1 84 ? -7.223 -10.18 -4.113 1 96.56 84 PRO A CA 1
ATOM 623 C C . PRO A 1 84 ? -7.57 -11 -5.352 1 96.56 84 PRO A C 1
ATOM 625 O O . PRO A 1 84 ? -7.68 -10.453 -6.453 1 96.56 84 PRO A O 1
ATOM 628 N N . ALA A 1 85 ? -7.684 -12.219 -5.184 1 95 85 ALA A N 1
ATOM 629 C CA . ALA A 1 85 ? -8.18 -13.164 -6.188 1 95 85 ALA A CA 1
ATOM 630 C C . ALA A 1 85 ? -9.102 -14.195 -5.559 1 95 85 ALA A C 1
ATOM 632 O O . ALA A 1 85 ? -8.664 -15.297 -5.199 1 95 85 ALA A O 1
ATOM 633 N N . ARG A 1 86 ? -10.453 -13.859 -5.523 1 91.12 86 ARG A N 1
ATOM 634 C CA . ARG A 1 86 ? -11.438 -14.688 -4.852 1 91.12 86 ARG A CA 1
ATOM 635 C C . ARG A 1 86 ? -11.062 -14.922 -3.391 1 91.12 86 ARG A C 1
ATOM 637 O O . ARG A 1 86 ? -10.938 -13.969 -2.619 1 91.12 86 ARG A O 1
ATOM 644 N N . GLU A 1 87 ? -10.812 -16.25 -3.066 1 92.56 87 GLU A N 1
ATOM 645 C CA . GLU A 1 87 ? -10.516 -16.562 -1.673 1 92.56 87 GLU A CA 1
ATOM 646 C C . GLU A 1 87 ? -9.016 -16.516 -1.402 1 92.56 87 GLU A C 1
ATOM 648 O O . GLU A 1 87 ? -8.57 -16.812 -0.292 1 92.56 87 GLU A O 1
ATOM 653 N N . LEU A 1 88 ? -8.234 -16.031 -2.463 1 95.56 88 LEU A N 1
ATOM 654 C CA . LEU A 1 88 ? -6.781 -15.977 -2.387 1 95.56 88 LEU A CA 1
ATOM 655 C C . LEU A 1 88 ? -6.289 -14.539 -2.555 1 95.56 88 LEU A C 1
ATOM 657 O O . LEU A 1 88 ? -7.09 -13.617 -2.674 1 95.56 88 LEU A O 1
ATOM 661 N N . TYR A 1 89 ? -5.047 -14.422 -2.391 1 97.06 89 TYR A N 1
ATOM 662 C CA . TYR A 1 89 ? -4.371 -13.195 -2.799 1 97.06 89 TYR A CA 1
ATOM 663 C C . TYR A 1 89 ? -3.146 -13.508 -3.648 1 97.06 89 TYR A C 1
ATOM 665 O O . TYR A 1 89 ? -2.557 -14.578 -3.531 1 97.06 89 TYR A O 1
ATOM 673 N N . ILE A 1 90 ? -2.9 -12.672 -4.547 1 98.31 90 ILE A N 1
ATOM 674 C CA . ILE A 1 90 ? -1.675 -12.711 -5.336 1 98.31 90 ILE A CA 1
ATOM 675 C C . ILE A 1 90 ? -0.689 -11.672 -4.805 1 98.31 90 ILE A C 1
ATOM 677 O O . ILE A 1 90 ? -1.059 -10.516 -4.57 1 98.31 90 ILE A O 1
ATOM 681 N N . ILE A 1 91 ? 0.508 -12.055 -4.551 1 98.5 91 ILE A N 1
ATOM 682 C CA . ILE A 1 91 ? 1.591 -11.172 -4.133 1 98.5 91 ILE A CA 1
ATOM 683 C C . ILE A 1 91 ? 2.629 -11.062 -5.25 1 98.5 91 ILE A C 1
ATOM 685 O O . ILE A 1 91 ? 3.252 -12.055 -5.625 1 98.5 91 ILE A O 1
ATOM 689 N N . ALA A 1 92 ? 2.766 -9.938 -5.77 1 98.56 92 ALA A N 1
ATOM 690 C CA . ALA A 1 92 ? 3.771 -9.688 -6.801 1 98.56 92 ALA A CA 1
ATOM 691 C C . ALA A 1 92 ? 4.953 -8.906 -6.23 1 98.56 92 ALA A C 1
ATOM 693 O O . ALA A 1 92 ? 4.77 -7.914 -5.523 1 98.56 92 ALA A O 1
ATOM 694 N N . VAL A 1 93 ? 6.09 -9.352 -6.441 1 98.44 93 VAL A N 1
ATOM 695 C CA . VAL A 1 93 ? 7.336 -8.656 -6.133 1 98.44 93 VAL A CA 1
ATOM 696 C C . VAL A 1 93 ? 7.945 -8.086 -7.414 1 98.44 93 VAL A C 1
ATOM 698 O O . VAL A 1 93 ? 8.227 -8.828 -8.352 1 98.44 93 VAL A O 1
ATOM 701 N N . ALA A 1 94 ? 8.141 -6.82 -7.438 1 98.56 94 ALA A N 1
ATOM 702 C CA . ALA A 1 94 ? 8.57 -6.172 -8.672 1 98.56 94 ALA A CA 1
ATOM 703 C C . ALA A 1 94 ? 9.742 -5.227 -8.414 1 98.56 94 ALA A C 1
ATOM 705 O O . ALA A 1 94 ? 10.117 -4.988 -7.266 1 98.56 94 ALA A O 1
ATOM 706 N N . ASN A 1 95 ? 10.352 -4.801 -9.539 1 98 95 ASN A N 1
ATOM 707 C CA . ASN A 1 95 ? 11.398 -3.785 -9.469 1 98 95 ASN A CA 1
ATOM 708 C C . ASN A 1 95 ? 10.875 -2.492 -8.844 1 98 95 ASN A C 1
ATOM 710 O O . ASN A 1 95 ? 9.688 -2.189 -8.938 1 98 95 ASN A O 1
ATOM 714 N N . ALA A 1 96 ? 11.758 -1.739 -8.227 1 97.12 96 ALA A N 1
ATOM 715 C CA . ALA A 1 96 ? 11.383 -0.531 -7.496 1 97.12 96 ALA A CA 1
ATOM 716 C C . ALA A 1 96 ? 10.75 0.499 -8.43 1 97.12 96 ALA A C 1
ATOM 718 O O . ALA A 1 96 ? 9.922 1.304 -8 1 97.12 96 ALA A O 1
ATOM 719 N N . ASP A 1 97 ? 11.109 0.48 -9.734 1 95.5 97 ASP A N 1
ATOM 720 C CA . ASP A 1 97 ? 10.625 1.461 -10.703 1 95.5 97 ASP A CA 1
ATOM 721 C C . ASP A 1 97 ? 9.617 0.834 -11.664 1 95.5 97 ASP A C 1
ATOM 723 O O . ASP A 1 97 ? 9.406 1.343 -12.766 1 95.5 97 ASP A O 1
ATOM 727 N N . ALA A 1 98 ? 9.008 -0.263 -11.188 1 97.38 98 ALA A N 1
ATOM 728 C CA . ALA A 1 98 ? 8.094 -1.001 -12.055 1 97.38 98 ALA A CA 1
ATOM 729 C C . ALA A 1 98 ? 6.875 -0.153 -12.406 1 97.38 98 ALA A C 1
ATOM 731 O O . ALA A 1 98 ? 6.512 0.763 -11.672 1 97.38 98 ALA A O 1
ATOM 732 N N . ASN A 1 99 ? 6.293 -0.402 -13.531 1 96.56 99 ASN A N 1
ATOM 733 C CA . ASN A 1 99 ? 5.051 0.221 -13.984 1 96.56 99 ASN A CA 1
ATOM 734 C C . ASN A 1 99 ? 3.842 -0.343 -13.242 1 96.56 99 ASN A C 1
ATOM 736 O O . ASN A 1 99 ? 3.244 -1.328 -13.68 1 96.56 99 ASN A O 1
ATOM 740 N N . ILE A 1 100 ? 3.412 0.374 -12.242 1 97.31 100 ILE A N 1
ATOM 741 C CA . ILE A 1 100 ? 2.35 -0.108 -11.367 1 97.31 100 ILE A CA 1
ATOM 742 C C . ILE A 1 100 ? 1.043 -0.212 -12.156 1 97.31 100 ILE A C 1
ATOM 744 O O . ILE A 1 100 ? 0.252 -1.132 -11.938 1 97.31 100 ILE A O 1
ATOM 748 N N . GLY A 1 101 ? 0.812 0.814 -12.969 1 96.19 101 GLY A N 1
ATOM 749 C CA . GLY A 1 101 ? -0.384 0.755 -13.797 1 96.19 101 GLY A CA 1
ATOM 750 C C . GLY A 1 101 ? -0.497 -0.531 -14.594 1 96.19 101 GLY A C 1
ATOM 751 O O . GLY A 1 101 ? -1.559 -1.156 -14.625 1 96.19 101 GLY A O 1
ATOM 752 N N . LEU A 1 102 ? 0.564 -0.94 -15.242 1 97.25 102 LEU A N 1
ATOM 753 C CA . LEU A 1 102 ? 0.576 -2.184 -16 1 97.25 102 LEU A CA 1
ATOM 754 C C . LEU A 1 102 ? 0.407 -3.389 -15.078 1 97.25 102 LEU A C 1
ATOM 756 O O . LEU A 1 102 ? -0.312 -4.332 -15.414 1 97.25 102 LEU A O 1
ATOM 760 N N . ILE A 1 103 ? 1.107 -3.396 -13.938 1 98.38 103 ILE A N 1
ATOM 761 C CA . ILE A 1 103 ? 0.992 -4.488 -12.977 1 98.38 103 ILE A CA 1
ATOM 762 C C . ILE A 1 103 ? -0.464 -4.641 -12.539 1 98.38 103 ILE A C 1
ATOM 764 O O . ILE A 1 103 ? -0.996 -5.75 -12.508 1 98.38 103 ILE A O 1
ATOM 768 N N . PHE A 1 104 ? -1.137 -3.514 -12.289 1 97.81 104 PHE A N 1
ATOM 769 C CA . PHE A 1 104 ? -2.545 -3.553 -11.914 1 97.81 104 PHE A CA 1
ATOM 770 C C . PHE A 1 104 ? -3.387 -4.172 -13.023 1 97.81 104 PHE A C 1
ATOM 772 O O . PHE A 1 104 ? -4.211 -5.051 -12.766 1 97.81 104 PHE A O 1
ATOM 779 N N . LEU A 1 105 ? -3.135 -3.707 -14.18 1 97.62 105 LEU A N 1
ATOM 780 C CA . LEU A 1 105 ? -3.895 -4.215 -15.32 1 97.62 105 LEU A CA 1
ATOM 781 C C . LEU A 1 105 ? -3.754 -5.727 -15.438 1 97.62 105 LEU A C 1
ATOM 783 O O . LEU A 1 105 ? -4.75 -6.441 -15.562 1 97.62 105 LEU A O 1
ATOM 787 N N . GLU A 1 106 ? -2.561 -6.246 -15.367 1 98.25 106 GLU A N 1
ATOM 788 C CA . GLU A 1 106 ? -2.287 -7.664 -15.555 1 98.25 106 GLU A CA 1
ATOM 789 C C . GLU A 1 106 ? -2.764 -8.484 -14.367 1 98.25 106 GLU A C 1
ATOM 791 O O . GLU A 1 106 ? -3.188 -9.633 -14.523 1 98.25 106 GLU A O 1
ATOM 796 N N . LEU A 1 107 ? -2.67 -7.898 -13.125 1 98.38 107 LEU A N 1
ATOM 797 C CA . LEU A 1 107 ? -3.191 -8.594 -11.961 1 98.38 107 LEU A CA 1
ATOM 798 C C . LEU A 1 107 ? -4.711 -8.719 -12.031 1 98.38 107 LEU A C 1
ATOM 800 O O . LEU A 1 107 ? -5.277 -9.734 -11.617 1 98.38 107 LEU A O 1
ATOM 804 N N . GLU A 1 108 ? -5.328 -7.621 -12.484 1 97.44 108 GLU A N 1
ATOM 805 C CA . GLU A 1 108 ? -6.773 -7.684 -12.688 1 97.44 108 GLU A CA 1
ATOM 806 C C . GLU A 1 108 ? -7.145 -8.812 -13.648 1 97.44 108 GLU A C 1
ATOM 808 O O . GLU A 1 108 ? -8.078 -9.578 -13.383 1 97.44 108 GLU A O 1
ATOM 813 N N . ARG A 1 109 ? -6.461 -8.891 -14.758 1 97.06 109 ARG A N 1
ATOM 814 C CA . ARG A 1 109 ? -6.684 -9.945 -15.742 1 97.06 109 ARG A CA 1
ATOM 815 C C . ARG A 1 109 ? -6.449 -11.32 -15.125 1 97.06 109 ARG A C 1
ATOM 817 O O . ARG A 1 109 ? -7.234 -12.242 -15.344 1 97.06 109 ARG A O 1
ATOM 824 N N . LEU A 1 110 ? -5.367 -11.461 -14.406 1 97.38 110 LEU A N 1
ATOM 825 C CA . LEU A 1 110 ? -5 -12.727 -13.773 1 97.38 110 LEU A CA 1
ATOM 826 C C . LEU A 1 110 ? -6.07 -13.164 -12.781 1 97.38 110 LEU A C 1
ATOM 828 O O . LEU A 1 110 ? -6.461 -14.336 -12.758 1 97.38 110 LEU A O 1
ATOM 832 N N . ALA A 1 111 ? -6.473 -12.25 -11.969 1 97.06 111 ALA A N 1
ATOM 833 C CA . ALA A 1 111 ? -7.496 -12.562 -10.984 1 97.06 111 ALA A CA 1
ATOM 834 C C . ALA A 1 111 ? -8.766 -13.078 -11.648 1 97.06 111 ALA A C 1
ATOM 836 O O . ALA A 1 111 ? -9.398 -14.023 -11.172 1 97.06 111 ALA A O 1
ATOM 837 N N . LYS A 1 112 ? -9.164 -12.445 -12.742 1 95.5 112 LYS A N 1
ATOM 838 C CA . LYS A 1 112 ? -10.344 -12.883 -13.492 1 95.5 112 LYS A CA 1
ATOM 839 C C . LYS A 1 112 ? -10.156 -14.281 -14.055 1 95.5 112 LYS A C 1
ATOM 841 O O . LYS A 1 112 ? -11.062 -15.109 -14 1 95.5 112 LYS A O 1
ATOM 846 N N . ARG A 1 113 ? -8.977 -14.523 -14.617 1 93.75 113 ARG A N 1
ATOM 847 C CA . ARG A 1 113 ? -8.656 -15.828 -15.18 1 93.75 113 ARG A CA 1
ATOM 848 C C . ARG A 1 113 ? -8.711 -16.922 -14.109 1 93.75 113 ARG A C 1
ATOM 850 O O . ARG A 1 113 ? -9.219 -18.016 -14.352 1 93.75 113 ARG A O 1
ATOM 857 N N . LEU A 1 114 ? -8.164 -16.594 -12.945 1 92.81 114 LEU A N 1
ATOM 858 C CA . LEU A 1 114 ? -8.133 -17.562 -11.859 1 92.81 114 LEU A CA 1
ATOM 859 C C . LEU A 1 114 ? -9.539 -17.875 -11.375 1 92.81 114 LEU A C 1
ATOM 861 O O . LEU A 1 114 ? -9.812 -19 -10.922 1 92.81 114 LEU A O 1
ATOM 865 N N . ALA A 1 115 ? -10.367 -16.922 -11.484 1 89.12 115 ALA A N 1
ATOM 866 C CA . ALA A 1 115 ? -11.75 -17.109 -11.055 1 89.12 115 ALA A CA 1
ATOM 867 C C . ALA A 1 115 ? -12.492 -18.047 -12 1 89.12 115 ALA A C 1
ATOM 869 O O . ALA A 1 115 ? -13.539 -18.594 -11.641 1 89.12 115 ALA A O 1
ATOM 870 N N . GLU A 1 116 ? -11.992 -18.203 -13.18 1 88.25 116 GLU A N 1
ATOM 871 C CA . GLU A 1 116 ? -12.625 -19.031 -14.195 1 88.25 116 GLU A CA 1
ATOM 872 C C . GLU A 1 116 ? -12.086 -20.469 -14.156 1 88.25 116 GLU A C 1
ATOM 874 O O . GLU A 1 116 ? -12.625 -21.359 -14.812 1 88.25 116 GLU A O 1
ATOM 879 N N . LEU A 1 117 ? -10.984 -20.594 -13.5 1 81.75 117 LEU A N 1
ATOM 880 C CA . LEU A 1 117 ? -10.383 -21.922 -13.422 1 81.75 117 LEU A CA 1
ATOM 881 C C . LEU A 1 117 ? -11.109 -22.797 -12.391 1 81.75 117 LEU A C 1
ATOM 883 O O . LEU A 1 117 ? -11.5 -23.922 -12.688 1 81.75 117 LEU A O 1
ATOM 887 N N . MET B 1 1 ? 5.262 25.906 15.047 1 70.69 1 MET B N 1
ATOM 888 C CA . MET B 1 1 ? 5.629 24.891 14.062 1 70.69 1 MET B CA 1
ATOM 889 C C . MET B 1 1 ? 4.418 24.062 13.648 1 70.69 1 MET B C 1
ATOM 891 O O . MET B 1 1 ? 4.16 23.875 12.453 1 70.69 1 MET B O 1
ATOM 895 N N . GLU B 1 2 ? 3.59 23.75 14.523 1 78.38 2 GLU B N 1
ATOM 896 C CA . GLU B 1 2 ? 2.367 22.984 14.273 1 78.38 2 GLU B CA 1
ATOM 897 C C . GLU B 1 2 ? 1.403 23.781 13.383 1 78.38 2 GLU B C 1
ATOM 899 O O . GLU B 1 2 ? 0.786 23.203 12.477 1 78.38 2 GLU B O 1
ATOM 904 N N . SER B 1 3 ? 1.458 25.078 13.648 1 84.06 3 SER B N 1
ATOM 905 C CA . SER B 1 3 ? 0.551 25.906 12.859 1 84.06 3 SER B CA 1
ATOM 906 C C . SER B 1 3 ? 0.965 25.938 11.391 1 84.06 3 SER B C 1
ATOM 908 O O . SER B 1 3 ? 0.117 25.859 10.5 1 84.06 3 SER B O 1
ATOM 910 N N . LYS B 1 4 ? 2.256 25.984 11.133 1 91.94 4 LYS B N 1
ATOM 911 C CA . LYS B 1 4 ? 2.764 26.016 9.758 1 91.94 4 LYS B CA 1
ATOM 912 C C . LYS B 1 4 ? 2.504 24.688 9.055 1 91.94 4 LYS B C 1
ATOM 914 O O . LYS B 1 4 ? 2.129 24.656 7.883 1 91.94 4 LYS B O 1
ATOM 919 N N . TYR B 1 5 ? 2.617 23.609 9.805 1 93.69 5 TYR B N 1
ATOM 920 C CA . TYR B 1 5 ? 2.346 22.297 9.25 1 93.69 5 TYR B CA 1
ATOM 921 C C . TYR B 1 5 ? 0.877 22.156 8.867 1 93.69 5 TYR B C 1
ATOM 923 O O . TYR B 1 5 ? 0.554 21.641 7.797 1 93.69 5 TYR B O 1
ATOM 931 N N . ARG B 1 6 ? 0.076 22.672 9.703 1 94.44 6 ARG B N 1
ATOM 932 C CA . ARG B 1 6 ? -1.357 22.594 9.438 1 94.44 6 ARG B CA 1
ATOM 933 C C . ARG B 1 6 ? -1.725 23.375 8.18 1 94.44 6 ARG B C 1
ATOM 935 O O . ARG B 1 6 ? -2.568 22.922 7.395 1 94.44 6 ARG B O 1
ATOM 942 N N . GLU B 1 7 ? -1.114 24.469 8.055 1 95.19 7 GLU B N 1
ATOM 943 C CA . GLU B 1 7 ? -1.355 25.281 6.863 1 95.19 7 GLU B CA 1
ATOM 944 C C . GLU B 1 7 ? -0.926 24.547 5.598 1 95.19 7 GLU B C 1
ATOM 946 O O . GLU B 1 7 ? -1.632 24.578 4.59 1 95.19 7 GLU B O 1
ATOM 951 N N . GLU B 1 8 ? 0.203 23.922 5.672 1 96.19 8 GLU B N 1
ATOM 952 C CA . GLU B 1 8 ? 0.71 23.172 4.523 1 96.19 8 GLU B CA 1
ATOM 953 C C . GLU B 1 8 ? -0.182 21.969 4.211 1 96.19 8 GLU B C 1
ATOM 955 O O . GLU B 1 8 ? -0.417 21.656 3.043 1 96.19 8 GLU B O 1
ATOM 960 N N . LEU B 1 9 ? -0.672 21.344 5.25 1 97.12 9 LEU B N 1
ATOM 961 C CA . LEU B 1 9 ? -1.595 20.234 5.055 1 97.12 9 LEU B CA 1
ATOM 962 C C . LEU B 1 9 ? -2.887 20.703 4.398 1 97.12 9 LEU B C 1
ATOM 964 O O . LEU B 1 9 ? -3.424 20.031 3.512 1 97.12 9 LEU B O 1
ATOM 968 N N . SER B 1 10 ? -3.342 21.891 4.883 1 96.12 10 SER B N 1
ATOM 969 C CA . SER B 1 10 ? -4.562 22.453 4.309 1 96.12 10 SER B CA 1
ATOM 970 C C . SER B 1 10 ? -4.383 22.766 2.83 1 96.12 10 SER B C 1
ATOM 972 O O . SER B 1 10 ? -5.285 22.531 2.023 1 96.12 10 SER B O 1
ATOM 974 N N . LEU B 1 11 ? -3.256 23.281 2.453 1 95.88 11 LEU B N 1
ATOM 975 C CA . LEU B 1 11 ? -2.955 23.578 1.056 1 95.88 11 LEU B CA 1
ATOM 976 C C . LEU B 1 11 ? -2.902 22.297 0.231 1 95.88 11 LEU B C 1
ATOM 978 O O . LEU B 1 11 ? -3.402 22.266 -0.896 1 95.88 11 LEU B O 1
ATOM 982 N N . PHE B 1 12 ? -2.346 21.281 0.797 1 97.5 12 PHE B N 1
ATOM 983 C CA . PHE B 1 12 ? -2.311 19.969 0.168 1 97.5 12 PHE B CA 1
ATOM 984 C C . PHE B 1 12 ? -3.721 19.484 -0.151 1 97.5 12 PHE B C 1
ATOM 986 O O . PHE B 1 12 ? -3.986 19.016 -1.263 1 97.5 12 PHE B O 1
ATOM 993 N N . LEU B 1 13 ? -4.59 19.578 0.795 1 97.25 13 LEU B N 1
ATOM 994 C CA . LEU B 1 13 ? -5.965 19.141 0.585 1 97.25 13 LEU B CA 1
ATOM 995 C C . LEU B 1 13 ? -6.613 19.922 -0.558 1 97.25 13 LEU B C 1
ATOM 997 O O . LEU B 1 13 ? -7.297 19.328 -1.4 1 97.25 13 LEU B O 1
ATOM 1001 N N . SER B 1 14 ? -6.367 21.203 -0.564 1 96.25 14 SER B N 1
ATOM 1002 C CA . SER B 1 14 ? -6.98 22.047 -1.589 1 96.25 14 SER B CA 1
ATOM 1003 C C . SER B 1 14 ? -6.449 21.703 -2.977 1 96.25 14 SER B C 1
ATOM 1005 O O . SER B 1 14 ? -7.188 21.766 -3.963 1 96.25 14 SER B O 1
ATOM 1007 N N . ARG B 1 15 ? -5.262 21.219 -3.121 1 96.62 15 ARG B N 1
ATOM 1008 C CA . ARG B 1 15 ? -4.598 20.984 -4.398 1 96.62 15 ARG B CA 1
ATOM 1009 C C . ARG B 1 15 ? -4.957 19.609 -4.953 1 96.62 15 ARG B C 1
ATOM 1011 O O . ARG B 1 15 ? -4.688 19.312 -6.121 1 96.62 15 ARG B O 1
ATOM 1018 N N . THR B 1 16 ? -5.566 18.781 -4.156 1 96.31 16 THR B N 1
ATOM 1019 C CA . THR B 1 16 ? -5.938 17.453 -4.602 1 96.31 16 THR B CA 1
ATOM 1020 C C . THR B 1 16 ? -7.395 17.422 -5.059 1 96.31 16 THR B C 1
ATOM 1022 O O . THR B 1 16 ? -7.938 16.344 -5.34 1 96.31 16 THR B O 1
ATOM 1025 N N . GLY B 1 17 ? -8.055 18.562 -5.18 1 90.56 17 GLY B N 1
ATOM 1026 C CA . GLY B 1 17 ? -9.367 18.703 -5.797 1 90.56 17 GLY B CA 1
ATOM 1027 C C . GLY B 1 17 ? -10.461 18 -5.031 1 90.56 17 GLY B C 1
ATOM 1028 O O . GLY B 1 17 ? -11.398 17.469 -5.629 1 90.56 17 GLY B O 1
ATOM 1029 N N . GLY B 1 18 ? -10.336 17.875 -3.795 1 92.25 18 GLY B N 1
ATOM 1030 C CA . GLY B 1 18 ? -11.383 17.266 -2.982 1 92.25 18 GLY B CA 1
ATOM 1031 C C . GLY B 1 18 ? -11.242 15.758 -2.861 1 92.25 18 GLY B C 1
ATOM 1032 O O . GLY B 1 18 ? -11.984 15.117 -2.121 1 92.25 18 GLY B O 1
ATOM 1033 N N . ASP B 1 19 ? -10.281 15.211 -3.559 1 95.12 19 ASP B N 1
ATOM 1034 C CA . ASP B 1 19 ? -10.078 13.766 -3.516 1 95.12 19 ASP B CA 1
ATOM 1035 C C . ASP B 1 19 ? -9.57 13.32 -2.145 1 95.12 19 ASP B C 1
ATOM 1037 O O . ASP B 1 19 ? -9.938 12.25 -1.66 1 95.12 19 ASP B O 1
ATOM 1041 N N . VAL B 1 20 ? -8.68 14.125 -1.597 1 98.19 20 VAL B N 1
ATOM 1042 C CA . VAL B 1 20 ? -8.156 13.82 -0.269 1 98.19 20 VAL B CA 1
ATOM 1043 C C . VAL B 1 20 ? -9.062 14.445 0.796 1 98.19 20 VAL B C 1
ATOM 1045 O O . VAL B 1 20 ? -9.273 15.656 0.808 1 98.19 20 VAL B O 1
ATOM 1048 N N . LEU B 1 21 ? -9.562 13.609 1.674 1 97.56 21 LEU B N 1
ATOM 1049 C CA . LEU B 1 21 ? -10.539 14.023 2.676 1 97.56 21 LEU B CA 1
ATOM 1050 C C . LEU B 1 21 ? -9.844 14.531 3.934 1 97.56 21 LEU B C 1
ATOM 1052 O O . LEU B 1 21 ? -10.422 15.32 4.688 1 97.56 21 LEU B O 1
ATOM 1056 N N . GLY B 1 22 ? -8.656 14.078 4.184 1 97.75 22 GLY B N 1
ATOM 1057 C CA . GLY B 1 22 ? -7.879 14.484 5.34 1 97.75 22 GLY B CA 1
ATOM 1058 C C . GLY B 1 22 ? -6.445 13.992 5.297 1 97.75 22 GLY B C 1
ATOM 1059 O O . GLY B 1 22 ? -6.125 13.07 4.547 1 97.75 22 GLY B O 1
ATOM 1060 N N . ALA B 1 23 ? -5.645 14.617 6.094 1 98.38 23 ALA B N 1
ATOM 1061 C CA . ALA B 1 23 ? -4.234 14.25 6.184 1 98.38 23 ALA B CA 1
ATOM 1062 C C . ALA B 1 23 ? -3.693 14.492 7.594 1 98.38 23 ALA B C 1
ATOM 1064 O O . ALA B 1 23 ? -4.102 15.438 8.266 1 98.38 23 ALA B O 1
ATOM 1065 N N . VAL B 1 24 ? -2.846 13.617 8 1 98.25 24 VAL B N 1
ATOM 1066 C CA . VAL B 1 24 ? -2.191 13.711 9.305 1 98.25 24 VAL B CA 1
ATOM 1067 C C . VAL B 1 24 ? -0.682 13.555 9.133 1 98.25 24 VAL B C 1
ATOM 1069 O O . VAL B 1 24 ? -0.224 12.703 8.367 1 98.25 24 VAL B O 1
ATOM 1072 N N . MET B 1 25 ? 0.025 14.43 9.719 1 97.88 25 MET B N 1
ATOM 1073 C CA . MET B 1 25 ? 1.469 14.266 9.859 1 97.88 25 MET B CA 1
ATOM 1074 C C . MET B 1 25 ? 1.814 13.664 11.219 1 97.88 25 MET B C 1
ATOM 1076 O O . MET B 1 25 ? 1.333 14.141 12.25 1 97.88 25 MET B O 1
ATOM 1080 N N . ALA B 1 26 ? 2.621 12.641 11.219 1 97.75 26 ALA B N 1
ATOM 1081 C CA . ALA B 1 26 ? 2.844 11.922 12.477 1 97.75 26 ALA B CA 1
ATOM 1082 C C . ALA B 1 26 ? 4.281 11.43 12.578 1 97.75 26 ALA B C 1
ATOM 1084 O O . ALA B 1 26 ? 4.977 11.312 11.562 1 97.75 26 ALA B O 1
ATOM 1085 N N . ARG B 1 27 ? 4.738 11.188 13.75 1 96.31 27 ARG B N 1
ATOM 1086 C CA . ARG B 1 27 ? 6.012 10.531 14.031 1 96.31 27 ARG B CA 1
ATOM 1087 C C . ARG B 1 27 ? 5.91 9.023 13.828 1 96.31 27 ARG B C 1
ATOM 1089 O O . ARG B 1 27 ? 4.809 8.484 13.719 1 96.31 27 ARG B O 1
ATOM 1096 N N . ARG B 1 28 ? 7.066 8.445 13.883 1 93.56 28 ARG B N 1
ATOM 1097 C CA . ARG B 1 28 ? 7.133 7.004 13.68 1 93.56 28 ARG B CA 1
ATOM 1098 C C . ARG B 1 28 ? 6.504 6.258 14.852 1 93.56 28 ARG B C 1
ATOM 1100 O O . ARG B 1 28 ? 6.102 5.102 14.719 1 93.56 28 ARG B O 1
ATOM 1107 N N . ASP B 1 29 ? 6.445 6.875 15.969 1 94.5 29 ASP B N 1
ATOM 1108 C CA . ASP B 1 29 ? 5.84 6.219 17.125 1 94.5 29 ASP B CA 1
ATOM 1109 C C . ASP B 1 29 ? 4.328 6.41 17.125 1 94.5 29 ASP B C 1
ATOM 1111 O O . ASP B 1 29 ? 3.648 5.988 18.062 1 94.5 29 ASP B O 1
ATOM 1115 N N . GLY B 1 30 ? 3.789 7.043 16.141 1 97.12 30 GLY B N 1
ATOM 1116 C CA . GLY B 1 30 ? 2.35 7.148 15.961 1 97.12 30 GLY B CA 1
ATOM 1117 C C . GLY B 1 30 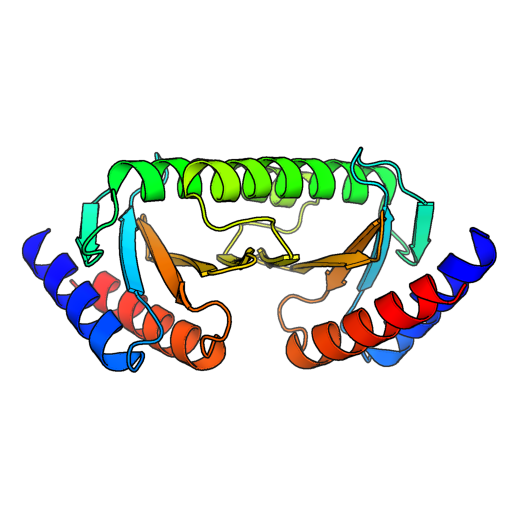? 1.774 8.445 16.5 1 97.12 30 GLY B C 1
ATOM 1118 O O . GLY B 1 30 ? 0.561 8.656 16.453 1 97.12 30 GLY B O 1
ATOM 1119 N N . LEU B 1 31 ? 2.619 9.328 17.094 1 97.06 31 LEU B N 1
ATOM 1120 C CA . LEU B 1 31 ? 2.143 10.586 17.641 1 97.06 31 LEU B CA 1
ATOM 1121 C C . LEU B 1 31 ? 1.889 11.609 16.547 1 97.06 31 LEU B C 1
ATOM 1123 O O . LEU B 1 31 ? 2.799 11.953 15.789 1 97.06 31 LEU B O 1
ATOM 1127 N N . PRO B 1 32 ? 0.666 12.102 16.469 1 97.38 32 PRO B N 1
ATOM 1128 C CA . PRO B 1 32 ? 0.399 13.133 15.469 1 97.38 32 PRO B CA 1
ATOM 1129 C C . PRO B 1 32 ? 1.101 14.453 15.781 1 97.38 32 PRO B C 1
ATOM 1131 O O . PRO B 1 32 ? 1.213 14.836 16.953 1 97.38 32 PRO B O 1
ATOM 1134 N N . VAL B 1 33 ? 1.556 15.086 14.789 1 96.62 33 VAL B N 1
ATOM 1135 C CA . VAL B 1 33 ? 2.236 16.375 14.898 1 96.62 33 VAL B CA 1
ATOM 1136 C C . VAL B 1 33 ? 1.334 17.484 14.367 1 96.62 33 VAL B C 1
ATOM 1138 O O . VAL B 1 33 ? 1.333 18.594 14.898 1 96.62 33 VAL B O 1
ATOM 1141 N N . ALA B 1 34 ? 0.629 17.219 13.305 1 96.88 34 ALA B N 1
ATOM 1142 C CA . ALA B 1 34 ? -0.315 18.141 12.672 1 96.88 34 ALA B CA 1
ATOM 1143 C C . ALA B 1 34 ? -1.38 17.375 11.891 1 96.88 34 ALA B C 1
ATOM 1145 O O . ALA B 1 34 ? -1.16 16.234 11.484 1 96.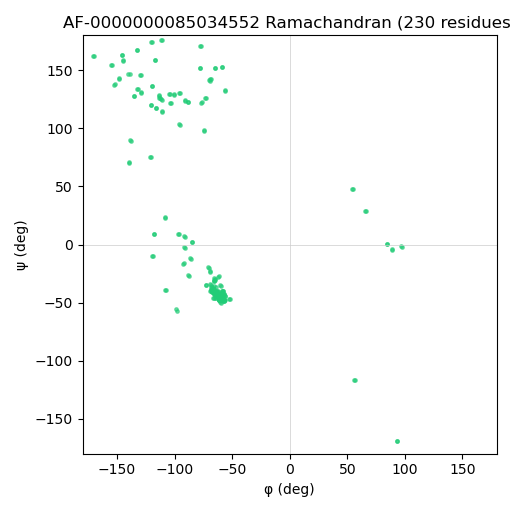88 34 ALA B O 1
ATOM 1146 N N . SER B 1 35 ? -2.529 18.047 11.758 1 97.31 35 SER B N 1
ATOM 1147 C CA . SER B 1 35 ? -3.594 17.375 11.016 1 97.31 35 SER B CA 1
ATOM 1148 C C . SER B 1 35 ? -4.516 18.375 10.336 1 97.31 35 SER B C 1
ATOM 1150 O O . SER B 1 35 ? -4.719 19.484 10.844 1 97.31 35 SER B O 1
ATOM 1152 N N . ALA B 1 36 ? -4.875 18.141 9.227 1 96.88 36 ALA B N 1
ATOM 1153 C CA . ALA B 1 36 ? -6.012 18.703 8.5 1 96.88 36 ALA B CA 1
ATOM 1154 C C . ALA B 1 36 ? -6.98 17.609 8.062 1 96.88 36 ALA B C 1
ATOM 1156 O O . ALA B 1 36 ? -6.98 17.203 6.898 1 96.88 36 ALA B O 1
ATOM 1157 N N . ALA B 1 37 ? -7.75 17.094 9.031 1 94.69 37 ALA B N 1
ATOM 1158 C CA . ALA B 1 37 ? -8.633 15.945 8.812 1 94.69 37 ALA B CA 1
ATOM 1159 C C . ALA B 1 37 ? -9.969 16.141 9.523 1 94.69 37 ALA B C 1
ATOM 1161 O O . ALA B 1 37 ? -10.266 15.445 10.5 1 94.69 37 ALA B O 1
ATOM 1162 N N . PRO B 1 38 ? -10.742 17.062 8.977 1 91.81 38 PRO B N 1
ATOM 1163 C CA . PRO B 1 38 ? -12.023 17.297 9.641 1 91.81 38 PRO B CA 1
ATOM 1164 C C . PRO B 1 38 ? -12.875 16.031 9.773 1 91.81 38 PRO B C 1
ATOM 1166 O O . PRO B 1 38 ? -12.977 15.258 8.82 1 91.81 38 PRO B O 1
ATOM 1169 N N . GLY B 1 39 ? -13.391 15.797 10.945 1 93.88 39 GLY B N 1
ATOM 1170 C CA . GLY B 1 39 ? -14.289 14.672 11.156 1 93.88 39 GLY B CA 1
ATOM 1171 C C . GLY B 1 39 ? -13.57 13.367 11.438 1 93.88 39 GLY B C 1
ATOM 1172 O O . GLY B 1 39 ? -14.203 12.32 11.586 1 93.88 39 GLY B O 1
ATOM 1173 N N . MET B 1 40 ? -12.273 13.445 11.461 1 94.94 40 MET B N 1
ATOM 1174 C CA . MET B 1 40 ? -11.484 12.25 11.742 1 94.94 40 MET B CA 1
ATOM 1175 C C . MET B 1 40 ? -10.68 12.414 13.023 1 94.94 40 MET B C 1
ATOM 1177 O O . MET B 1 40 ? -10.539 13.531 13.531 1 94.94 40 MET B O 1
ATOM 1181 N N . ASP B 1 41 ? -10.281 11.32 13.609 1 97.19 41 ASP B N 1
ATOM 1182 C CA . ASP B 1 41 ? -9.43 11.312 14.789 1 97.19 41 ASP B CA 1
ATOM 1183 C C . ASP B 1 41 ? -7.957 11.148 14.406 1 97.19 41 ASP B C 1
ATOM 1185 O O . ASP B 1 41 ? -7.496 10.031 14.164 1 97.19 41 ASP B O 1
ATOM 1189 N N . PRO B 1 42 ? -7.184 12.219 14.438 1 97.38 42 PRO B N 1
ATOM 1190 C CA . PRO B 1 42 ? -5.785 12.156 14.016 1 97.38 42 PRO B CA 1
ATOM 1191 C C . PRO B 1 42 ? -4.961 11.172 14.844 1 97.38 42 PRO B C 1
ATOM 1193 O O . PRO B 1 42 ? -4.023 10.555 14.328 1 97.38 42 PRO B O 1
ATOM 1196 N N . LYS B 1 43 ? -5.254 11.062 16.141 1 97.75 43 LYS B N 1
ATOM 1197 C CA . LYS B 1 43 ? -4.527 10.133 17 1 97.75 43 LYS B CA 1
ATOM 1198 C C . LYS B 1 43 ? -4.762 8.688 16.562 1 97.75 43 LYS B C 1
ATOM 1200 O O . LYS B 1 43 ? -3.82 7.895 16.5 1 97.75 43 LYS B O 1
ATOM 1205 N N . ALA B 1 44 ? -6.027 8.375 16.266 1 97.44 44 ALA B N 1
ATOM 1206 C CA . ALA B 1 44 ? -6.352 7.035 15.789 1 97.44 44 ALA B CA 1
ATOM 1207 C C . ALA B 1 44 ? -5.676 6.754 14.445 1 97.44 44 ALA B C 1
ATOM 1209 O O . ALA B 1 44 ? -5.074 5.691 14.258 1 97.44 44 ALA B O 1
ATOM 1210 N N . ILE B 1 45 ? -5.723 7.719 13.508 1 97.81 45 ILE B N 1
ATOM 1211 C CA . ILE B 1 45 ? -5.129 7.574 12.18 1 97.81 45 ILE B CA 1
ATOM 1212 C C . ILE B 1 45 ? -3.623 7.355 12.312 1 97.81 45 ILE B C 1
ATOM 1214 O O . ILE B 1 45 ? -3.07 6.43 11.711 1 97.81 45 ILE B O 1
ATOM 1218 N N . SER B 1 46 ? -2.963 8.164 13.117 1 98.31 46 SER B N 1
ATOM 1219 C CA . SER B 1 46 ? -1.516 8.078 13.281 1 98.31 46 SER B CA 1
ATOM 1220 C C . SER B 1 46 ? -1.11 6.742 13.898 1 98.31 46 SER B C 1
ATOM 1222 O O . SER B 1 46 ? -0.149 6.109 13.453 1 98.31 46 SER B O 1
ATOM 1224 N N . ALA B 1 47 ? -1.798 6.336 14.938 1 98.25 47 ALA B N 1
ATOM 1225 C CA . ALA B 1 47 ? -1.5 5.082 15.625 1 98.25 47 ALA B CA 1
ATOM 1226 C C . ALA B 1 47 ? -1.64 3.895 14.68 1 98.25 47 ALA B C 1
ATOM 1228 O O . ALA B 1 47 ? -0.776 3.014 14.648 1 98.25 47 ALA B O 1
ATOM 1229 N N . LEU B 1 48 ? -2.746 3.895 13.938 1 97.62 48 LEU B N 1
ATOM 1230 C CA . LEU B 1 48 ? -3.031 2.803 13.016 1 97.62 48 LEU B CA 1
ATOM 1231 C C . LEU B 1 48 ? -2.037 2.797 11.859 1 97.62 48 LEU B C 1
ATOM 1233 O O . LEU B 1 48 ? -1.575 1.733 11.438 1 97.62 48 LEU B O 1
ATOM 1237 N N . ALA B 1 49 ? -1.718 3.965 11.359 1 97.88 49 ALA B N 1
ATOM 1238 C CA . ALA B 1 49 ? -0.716 4.059 10.297 1 97.88 49 ALA B CA 1
ATOM 1239 C C . ALA B 1 49 ? 0.643 3.559 10.781 1 97.88 49 ALA B C 1
ATOM 1241 O O . ALA B 1 49 ? 1.341 2.846 10.055 1 97.88 49 ALA B O 1
ATOM 1242 N N . ALA B 1 50 ? 1.03 3.945 12 1 97.88 50 ALA B N 1
ATOM 1243 C CA . ALA B 1 50 ? 2.291 3.482 12.578 1 97.88 50 ALA B CA 1
ATOM 1244 C C . ALA B 1 50 ? 2.316 1.961 12.688 1 97.88 50 ALA B C 1
ATOM 1246 O O . ALA B 1 50 ? 3.342 1.33 12.414 1 97.88 50 ALA B O 1
ATOM 1247 N N . LEU B 1 51 ? 1.205 1.423 13.148 1 97.69 51 LEU B N 1
ATOM 1248 C CA . LEU B 1 51 ? 1.086 -0.029 13.234 1 97.69 51 LEU B CA 1
ATOM 1249 C C . LEU B 1 51 ? 1.299 -0.676 11.867 1 97.69 51 LEU B C 1
ATOM 1251 O O . LEU B 1 51 ? 2.068 -1.632 11.742 1 97.69 51 LEU B O 1
ATOM 1255 N N . ALA B 1 52 ? 0.648 -0.195 10.852 1 98 52 ALA B N 1
ATOM 1256 C CA . ALA B 1 52 ? 0.779 -0.719 9.492 1 98 52 ALA B CA 1
ATOM 1257 C C . ALA B 1 52 ? 2.211 -0.575 8.984 1 98 52 ALA B C 1
ATOM 1259 O O . ALA B 1 52 ? 2.793 -1.533 8.469 1 98 52 ALA B O 1
ATOM 1260 N N . LEU B 1 53 ? 2.777 0.608 9.156 1 97.94 53 LEU B N 1
ATOM 1261 C CA . LEU B 1 53 ? 4.137 0.871 8.695 1 97.94 53 LEU B CA 1
ATOM 1262 C C . LEU B 1 53 ? 5.141 -0.007 9.438 1 97.94 53 LEU B C 1
ATOM 1264 O O . LEU B 1 53 ? 6.117 -0.475 8.852 1 97.94 53 LEU B O 1
ATOM 1268 N N . GLY B 1 54 ? 4.938 -0.165 10.758 1 97.56 54 GLY B N 1
ATOM 1269 C CA . GLY B 1 54 ? 5.785 -1.058 11.531 1 97.56 54 GLY B CA 1
ATOM 1270 C C . GLY B 1 54 ? 5.809 -2.475 10.992 1 97.56 54 GLY B C 1
ATOM 1271 O O . GLY B 1 54 ? 6.875 -3.084 10.875 1 97.56 54 GLY B O 1
ATOM 1272 N N . THR B 1 55 ? 4.664 -2.967 10.648 1 97.5 55 THR B N 1
ATOM 1273 C CA . THR B 1 55 ? 4.551 -4.305 10.086 1 97.5 55 THR B CA 1
ATOM 1274 C C . THR B 1 55 ? 5.23 -4.371 8.719 1 97.5 55 THR B C 1
ATOM 1276 O O . THR B 1 55 ? 5.969 -5.316 8.43 1 97.5 55 THR B O 1
ATOM 1279 N N . LEU B 1 56 ? 4.996 -3.416 7.859 1 98 56 LEU B N 1
ATOM 1280 C CA . LEU B 1 56 ? 5.559 -3.398 6.512 1 98 56 LEU B CA 1
ATOM 1281 C C . LEU B 1 56 ? 7.078 -3.25 6.559 1 98 56 LEU B C 1
ATOM 1283 O O . LEU B 1 56 ? 7.781 -3.775 5.695 1 98 56 LEU B O 1
ATOM 1287 N N . ARG B 1 57 ? 7.59 -2.533 7.598 1 97.38 57 ARG B N 1
ATOM 1288 C CA . ARG B 1 57 ? 9.031 -2.479 7.809 1 97.38 57 ARG B CA 1
ATOM 1289 C C . ARG B 1 57 ? 9.594 -3.859 8.133 1 97.38 57 ARG B C 1
ATOM 1291 O O . ARG B 1 57 ? 10.656 -4.238 7.625 1 97.38 57 ARG B O 1
ATOM 1298 N N . LYS B 1 58 ? 8.938 -4.609 8.977 1 97.31 58 LYS B N 1
ATOM 1299 C CA . LYS B 1 58 ? 9.352 -5.973 9.281 1 97.31 58 LYS B CA 1
ATOM 1300 C C . LYS B 1 58 ? 9.383 -6.836 8.023 1 97.31 58 LYS B C 1
ATOM 1302 O O . LYS B 1 58 ? 10.305 -7.637 7.844 1 97.31 58 LYS B O 1
ATOM 1307 N N . VAL B 1 59 ? 8.414 -6.66 7.148 1 97.31 59 VAL B N 1
ATOM 1308 C CA . VAL B 1 59 ? 8.375 -7.379 5.883 1 97.31 59 VAL B CA 1
ATOM 1309 C C . VAL B 1 59 ? 9.617 -7.051 5.059 1 97.31 59 VAL B C 1
ATOM 1311 O O . VAL B 1 59 ? 10.297 -7.953 4.562 1 97.31 59 VAL B O 1
ATOM 1314 N N . GLY B 1 60 ? 9.922 -5.773 4.906 1 97.56 60 GLY B N 1
ATOM 1315 C CA . GLY B 1 60 ? 11.094 -5.352 4.164 1 97.56 60 GLY B CA 1
ATOM 1316 C C . GLY B 1 60 ? 12.391 -5.93 4.715 1 97.56 60 GLY B C 1
ATOM 1317 O O . GLY B 1 60 ? 13.25 -6.367 3.953 1 97.56 60 GLY B O 1
ATOM 1318 N N . ASP B 1 61 ? 12.531 -5.906 6.07 1 97.69 61 ASP B N 1
ATOM 1319 C CA . ASP B 1 61 ? 13.711 -6.453 6.742 1 97.69 61 ASP B CA 1
ATOM 1320 C C . ASP B 1 61 ? 13.875 -7.941 6.445 1 97.69 61 ASP B C 1
ATOM 1322 O O . ASP B 1 61 ? 14.969 -8.406 6.141 1 97.69 61 ASP B O 1
ATOM 1326 N N . GLU B 1 62 ? 12.766 -8.641 6.523 1 96.5 62 GLU B N 1
ATOM 1327 C CA . GLU B 1 62 ? 12.781 -10.094 6.344 1 96.5 62 GLU B CA 1
ATOM 1328 C C . GLU B 1 62 ? 13.102 -10.461 4.898 1 96.5 62 GLU B C 1
ATOM 1330 O O . GLU B 1 62 ? 13.781 -11.461 4.645 1 96.5 62 GLU B O 1
ATOM 1335 N N . LEU B 1 63 ? 12.672 -9.672 3.965 1 95.69 63 LEU B N 1
ATOM 1336 C CA . LEU B 1 63 ? 12.883 -9.961 2.551 1 95.69 63 LEU B CA 1
ATOM 1337 C C . LEU B 1 63 ? 14.172 -9.312 2.055 1 95.69 63 LEU B C 1
ATOM 1339 O O . LEU B 1 63 ? 14.57 -9.516 0.905 1 95.69 63 LEU B O 1
ATOM 1343 N N . LYS B 1 64 ? 14.828 -8.586 2.945 1 96.38 64 LYS B N 1
ATOM 1344 C CA . LYS B 1 64 ? 16.078 -7.902 2.635 1 96.38 64 LYS B CA 1
ATOM 1345 C C . LYS B 1 64 ? 15.93 -6.996 1.418 1 96.38 64 LYS B C 1
ATOM 1347 O O . LYS B 1 64 ? 16.75 -7.031 0.502 1 96.38 64 LYS B O 1
ATOM 1352 N N . ILE B 1 65 ? 14.891 -6.195 1.396 1 96.25 65 ILE B N 1
ATOM 1353 C CA . ILE B 1 65 ? 14.648 -5.324 0.251 1 96.25 65 ILE B CA 1
ATOM 1354 C C . ILE B 1 65 ? 14.703 -3.865 0.691 1 96.25 65 ILE B C 1
ATOM 1356 O O . ILE B 1 65 ? 14.273 -2.971 -0.042 1 96.25 65 ILE B O 1
ATOM 1360 N N . GLY B 1 66 ? 15.117 -3.531 1.896 1 96.25 66 GLY B N 1
ATOM 1361 C CA . GLY B 1 66 ? 15.336 -2.172 2.363 1 96.25 66 GLY B CA 1
ATOM 1362 C C . GLY B 1 66 ? 14.133 -1.581 3.066 1 96.25 66 GLY B C 1
ATOM 1363 O O . GLY B 1 66 ? 13.203 -2.305 3.432 1 96.25 66 GLY B O 1
ATOM 1364 N N . GLY B 1 67 ? 14.133 -0.247 3.352 1 95.5 67 GLY B N 1
ATOM 1365 C CA . GLY B 1 67 ? 13.109 0.456 4.102 1 95.5 67 GLY B CA 1
ATOM 1366 C C . GLY B 1 67 ? 11.867 0.751 3.283 1 95.5 67 GLY B C 1
ATOM 1367 O O . GLY B 1 67 ? 11.93 0.814 2.053 1 95.5 67 GLY B O 1
ATOM 1368 N N . VAL B 1 68 ? 10.75 0.838 3.973 1 96 68 VAL B N 1
ATOM 1369 C CA . VAL B 1 68 ? 9.492 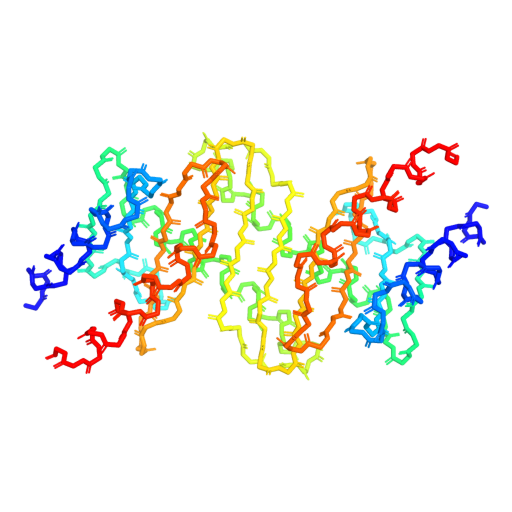1.186 3.324 1 96 68 VAL B CA 1
ATOM 1370 C C . VAL B 1 68 ? 9.492 2.668 2.955 1 96 68 VAL B C 1
ATOM 1372 O O . VAL B 1 68 ? 9.734 3.525 3.807 1 96 68 VAL B O 1
ATOM 1375 N N . ARG B 1 69 ? 9.242 3.037 1.751 1 94.69 69 ARG B N 1
ATOM 1376 C CA . ARG B 1 69 ? 9.234 4.414 1.268 1 94.69 69 ARG B CA 1
ATOM 1377 C C . ARG B 1 69 ? 7.816 4.965 1.207 1 94.69 69 ARG B C 1
ATOM 1379 O O . ARG B 1 69 ? 7.551 6.066 1.697 1 94.69 69 ARG B O 1
ATOM 1386 N N . GLN B 1 70 ? 6.918 4.309 0.51 1 96.75 70 GLN B N 1
ATOM 1387 C CA . GLN B 1 70 ? 5.531 4.723 0.338 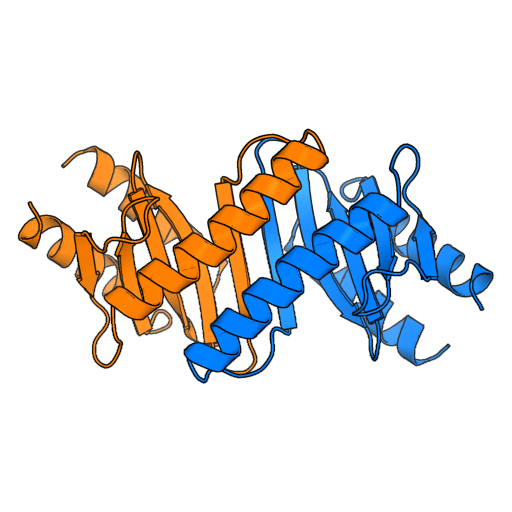1 96.75 70 GLN B CA 1
ATOM 1388 C C . GLN B 1 70 ? 4.59 3.523 0.385 1 96.75 70 GLN B C 1
ATOM 1390 O O . GLN B 1 70 ? 4.953 2.424 -0.032 1 96.75 70 GLN B O 1
ATOM 1395 N N . VAL B 1 71 ? 3.395 3.793 0.928 1 98.5 71 VAL B N 1
ATOM 1396 C CA . VAL B 1 71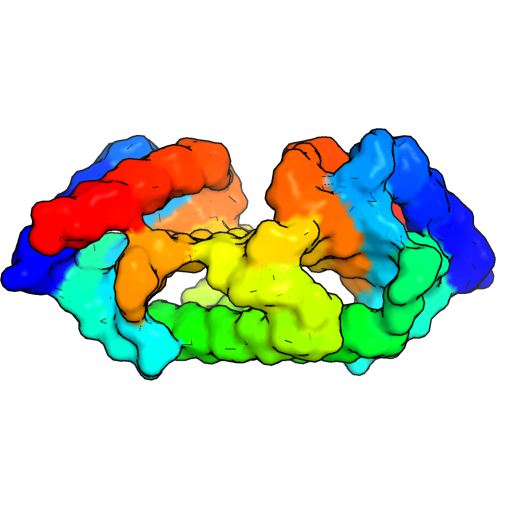 ? 2.389 2.736 0.98 1 98.5 71 VAL B CA 1
ATOM 1397 C C . VAL B 1 71 ? 1.052 3.268 0.47 1 98.5 71 VAL B C 1
ATOM 1399 O O . VAL B 1 71 ? 0.647 4.379 0.817 1 98.5 71 VAL B O 1
ATOM 1402 N N . VAL B 1 72 ? 0.421 2.555 -0.355 1 98.69 72 VAL B N 1
ATOM 1403 C CA . VAL B 1 72 ? -0.958 2.803 -0.759 1 98.69 72 VAL B CA 1
ATOM 1404 C C . VAL B 1 72 ? -1.824 1.594 -0.413 1 98.69 72 VAL B C 1
ATOM 1406 O O . VAL B 1 72 ? -1.545 0.476 -0.852 1 98.69 72 VAL B O 1
ATOM 1409 N N . ALA B 1 73 ? -2.791 1.748 0.378 1 98.69 73 ALA B N 1
ATOM 1410 C CA . ALA B 1 73 ? -3.77 0.717 0.713 1 98.69 73 ALA B CA 1
ATOM 1411 C C . ALA B 1 73 ? -5.168 1.119 0.251 1 98.69 73 ALA B C 1
ATOM 1413 O O . ALA B 1 73 ? -5.699 2.146 0.678 1 98.69 73 ALA B O 1
ATOM 1414 N N . TYR B 1 74 ? -5.754 0.346 -0.654 1 98.31 74 TYR B N 1
ATOM 1415 C CA . TYR B 1 74 ? -7.109 0.568 -1.148 1 98.31 74 TYR B CA 1
ATOM 1416 C C . TYR B 1 74 ? -8.125 -0.201 -0.314 1 98.31 74 TYR B C 1
ATOM 1418 O O . TYR B 1 74 ? -7.992 -1.412 -0.123 1 98.31 74 TYR B O 1
ATOM 1426 N N . TYR B 1 75 ? -9.055 0.523 0.197 1 98 75 TYR B N 1
ATOM 1427 C CA . TYR B 1 75 ? -10.18 -0.073 0.908 1 98 75 TYR B CA 1
ATOM 1428 C C . TYR B 1 75 ? -11.477 0.108 0.126 1 98 75 TYR B C 1
ATOM 1430 O O . TYR B 1 75 ? -11.484 0.733 -0.937 1 98 75 TYR B O 1
ATOM 1438 N N . ASP B 1 76 ? -12.594 -0.46 0.602 1 97.56 76 ASP B N 1
ATOM 1439 C CA . ASP B 1 76 ? -13.883 -0.395 -0.083 1 97.56 76 ASP B CA 1
ATOM 1440 C C . ASP B 1 76 ? -14.32 1.054 -0.292 1 97.56 76 ASP B C 1
ATOM 1442 O O . ASP B 1 76 ? -14.82 1.406 -1.361 1 97.56 76 ASP B O 1
ATOM 1446 N N . SER B 1 77 ? -14.086 1.907 0.719 1 97.44 77 SER B N 1
ATOM 1447 C CA . SER B 1 77 ? -14.711 3.227 0.651 1 97.44 77 SER B CA 1
ATOM 1448 C C . SER B 1 77 ? -13.656 4.332 0.64 1 97.44 77 SER B C 1
ATOM 1450 O O . SER B 1 77 ? -13.977 5.5 0.405 1 97.44 77 SER B O 1
ATOM 1452 N N . ARG B 1 78 ? -12.359 3.947 0.899 1 98.19 78 ARG B N 1
ATOM 1453 C CA . ARG B 1 78 ? -11.289 4.938 1.007 1 98.19 78 ARG B CA 1
ATOM 1454 C C . ARG B 1 78 ? -9.977 4.383 0.47 1 98.19 78 ARG B C 1
ATOM 1456 O O . ARG B 1 78 ? -9.844 3.178 0.251 1 98.19 78 ARG B O 1
ATOM 1463 N N . VAL B 1 79 ? -9.094 5.227 0.216 1 98.44 79 VAL B N 1
ATOM 1464 C CA . VAL B 1 79 ? -7.691 4.887 0.006 1 98.44 79 VAL B CA 1
ATOM 1465 C C . VAL B 1 79 ? -6.828 5.594 1.046 1 98.44 79 VAL B C 1
ATOM 1467 O O . VAL B 1 79 ? -7.062 6.762 1.367 1 98.44 79 VAL B O 1
ATOM 1470 N N . ILE B 1 80 ? -5.863 4.91 1.628 1 98.75 80 ILE B N 1
ATOM 1471 C CA . ILE B 1 80 ? -4.902 5.484 2.562 1 98.75 80 ILE B CA 1
ATOM 1472 C C . ILE B 1 80 ? -3.514 5.512 1.926 1 98.75 80 ILE B C 1
ATOM 1474 O O . ILE B 1 80 ? -3.031 4.492 1.43 1 98.75 80 ILE B O 1
ATOM 1478 N N . VAL B 1 81 ? -2.932 6.645 1.881 1 98.75 81 VAL B N 1
ATOM 1479 C CA . VAL B 1 81 ? -1.573 6.812 1.373 1 98.75 81 VAL B CA 1
ATOM 1480 C C . VAL B 1 81 ? -0.645 7.238 2.508 1 98.75 81 VAL B C 1
ATOM 1482 O O . VAL B 1 81 ? -0.954 8.172 3.254 1 98.75 81 VAL B O 1
ATOM 1485 N N . MET B 1 82 ? 0.441 6.594 2.709 1 98.69 82 MET B N 1
ATOM 1486 C CA . MET B 1 82 ? 1.472 6.918 3.689 1 98.69 82 MET B CA 1
ATOM 1487 C C . MET B 1 82 ? 2.768 7.332 3 1 98.69 82 MET B C 1
ATOM 1489 O O . MET B 1 82 ? 3.291 6.598 2.162 1 98.69 82 MET B O 1
ATOM 1493 N N . TRP B 1 83 ? 3.234 8.422 3.336 1 98.44 83 TRP B N 1
ATOM 1494 C CA . TRP B 1 83 ? 4.332 9.07 2.633 1 98.44 83 TRP B CA 1
ATOM 1495 C C . TRP B 1 83 ? 5.359 9.625 3.617 1 98.44 83 TRP B C 1
ATOM 1497 O O . TRP B 1 83 ? 5.004 10.336 4.562 1 98.44 83 TRP B O 1
ATOM 1507 N N . PRO B 1 84 ? 6.605 9.273 3.43 1 96.56 84 PRO B N 1
ATOM 1508 C CA . PRO B 1 84 ? 7.637 9.789 4.336 1 96.56 84 PRO B CA 1
ATOM 1509 C C . PRO B 1 84 ? 7.879 11.281 4.16 1 96.56 84 PRO B C 1
ATOM 1511 O O . PRO B 1 84 ? 7.828 11.797 3.039 1 96.56 84 PRO B O 1
ATOM 1514 N N . ALA B 1 85 ? 8.07 11.938 5.191 1 95 85 ALA B N 1
ATOM 1515 C CA . ALA B 1 85 ? 8.492 13.336 5.238 1 95 85 ALA B CA 1
ATOM 1516 C C . ALA B 1 85 ? 9.539 13.555 6.324 1 95 85 ALA B C 1
ATOM 1518 O O . ALA B 1 85 ? 9.211 13.938 7.445 1 95 85 ALA B O 1
ATOM 1519 N N . ARG B 1 86 ? 10.867 13.375 5.926 1 90.94 86 ARG B N 1
ATOM 1520 C CA . ARG B 1 86 ? 11.977 13.445 6.875 1 90.94 86 ARG B CA 1
ATOM 1521 C C . ARG B 1 86 ? 11.781 12.445 8.008 1 90.94 86 ARG B C 1
ATOM 1523 O O . ARG B 1 86 ? 11.688 11.234 7.77 1 90.94 86 ARG B O 1
ATOM 1530 N N . GLU B 1 87 ? 11.641 13.008 9.273 1 92.5 87 GLU B N 1
ATOM 1531 C CA . GLU B 1 87 ? 11.523 12.117 10.422 1 92.5 87 GLU B CA 1
ATOM 1532 C C . GLU B 1 87 ? 10.07 11.789 10.727 1 92.5 87 GLU B C 1
ATOM 1534 O O . GLU B 1 87 ? 9.766 11.086 11.695 1 92.5 87 GLU B O 1
ATOM 1539 N N . LEU B 1 88 ? 9.148 12.266 9.781 1 95.44 88 LEU B N 1
ATOM 1540 C CA . LEU B 1 88 ? 7.711 12.086 9.945 1 95.44 88 LEU B CA 1
ATOM 1541 C C . LEU B 1 88 ? 7.125 11.281 8.789 1 95.44 88 LEU B C 1
ATOM 1543 O O . LEU B 1 88 ? 7.859 10.836 7.906 1 95.44 88 LEU B O 1
ATOM 1547 N N . TYR B 1 89 ? 5.914 10.992 8.938 1 97.06 89 TYR B N 1
ATOM 1548 C CA . TYR B 1 89 ? 5.125 10.5 7.812 1 97.06 89 TYR B CA 1
ATOM 1549 C C . TYR B 1 89 ? 3.832 11.289 7.66 1 97.06 89 TYR B C 1
ATOM 1551 O O . TYR B 1 89 ? 3.318 11.844 8.633 1 97.06 89 TYR B O 1
ATOM 1559 N N . ILE B 1 90 ? 3.434 11.453 6.484 1 98.38 90 ILE B N 1
ATOM 1560 C CA . ILE B 1 90 ? 2.127 12.016 6.156 1 98.38 90 ILE B CA 1
ATOM 1561 C C . ILE B 1 90 ? 1.156 10.898 5.797 1 98.38 90 ILE B C 1
ATOM 1563 O O . ILE B 1 90 ? 1.485 10.008 5.004 1 98.38 90 ILE B O 1
ATOM 1567 N N . ILE B 1 91 ? 0.016 10.875 6.398 1 98.5 91 ILE B N 1
ATOM 1568 C CA . ILE B 1 91 ? -1.057 9.93 6.105 1 98.5 91 ILE B CA 1
ATOM 1569 C C . ILE B 1 91 ? -2.225 10.664 5.449 1 98.5 91 ILE B C 1
ATOM 1571 O O . ILE B 1 91 ? -2.832 11.547 6.059 1 98.5 91 ILE B O 1
ATOM 1575 N N . ALA B 1 92 ? -2.479 10.367 4.27 1 98.56 92 ALA B N 1
ATOM 1576 C CA . ALA B 1 92 ? -3.613 10.945 3.559 1 98.56 92 ALA B CA 1
ATOM 1577 C C . ALA B 1 92 ? -4.762 9.945 3.449 1 98.56 92 ALA B C 1
ATOM 1579 O O . ALA B 1 92 ? -4.547 8.781 3.102 1 98.56 92 ALA B O 1
ATOM 1580 N N . VAL B 1 93 ? -5.891 10.312 3.789 1 98.44 93 VAL B N 1
ATOM 1581 C CA . VAL B 1 93 ? -7.125 9.562 3.592 1 98.44 93 VAL B CA 1
ATOM 1582 C C . VAL B 1 93 ? -7.91 10.164 2.426 1 98.44 93 VAL B C 1
ATOM 1584 O O . VAL B 1 93 ? -8.258 11.344 2.445 1 98.44 93 VAL B O 1
ATOM 1587 N N . ALA B 1 94 ? -8.18 9.375 1.451 1 98.56 94 ALA B N 1
ATOM 1588 C CA . ALA B 1 94 ? -8.781 9.898 0.229 1 98.56 94 ALA B CA 1
ATOM 1589 C C . ALA B 1 94 ? -9.961 9.031 -0.208 1 98.56 94 ALA B C 1
ATOM 1591 O O . ALA B 1 94 ? -10.211 7.969 0.367 1 98.56 94 ALA B O 1
ATOM 1592 N N . ASN B 1 95 ? -10.719 9.594 -1.164 1 98 95 ASN B N 1
ATOM 1593 C CA . ASN B 1 95 ? -11.805 8.836 -1.784 1 98 95 ASN B CA 1
ATOM 1594 C C . ASN B 1 95 ? -11.281 7.566 -2.453 1 98 95 ASN B C 1
ATOM 1596 O O . ASN B 1 95 ? -10.133 7.516 -2.889 1 98 95 ASN B O 1
ATOM 1600 N N . ALA B 1 96 ? -12.133 6.562 -2.549 1 97.12 96 ALA B N 1
ATOM 1601 C CA . ALA B 1 96 ? -11.742 5.258 -3.068 1 97.12 96 ALA B CA 1
ATOM 1602 C C . ALA B 1 96 ? -11.273 5.359 -4.52 1 97.12 96 ALA B C 1
ATOM 1604 O O . ALA B 1 96 ? -10.445 4.562 -4.969 1 97.12 96 ALA B O 1
ATOM 1605 N N . ASP B 1 97 ? -11.773 6.363 -5.277 1 95.44 97 ASP B N 1
ATOM 1606 C CA . ASP B 1 97 ? -11.461 6.512 -6.695 1 95.44 97 ASP B CA 1
ATOM 1607 C C . ASP B 1 97 ? -10.539 7.711 -6.926 1 95.44 97 ASP B C 1
ATOM 1609 O O . ASP B 1 97 ? -10.484 8.25 -8.031 1 95.44 97 ASP B O 1
ATOM 1613 N N . ALA B 1 98 ? -9.82 8.07 -5.863 1 97.38 98 ALA B N 1
ATOM 1614 C CA . ALA B 1 98 ? -8.977 9.258 -5.941 1 97.38 98 ALA B CA 1
ATOM 1615 C C . ALA B 1 98 ? -7.852 9.07 -6.957 1 97.38 98 ALA B C 1
ATOM 1617 O O . ALA B 1 98 ? -7.449 7.938 -7.238 1 97.38 98 ALA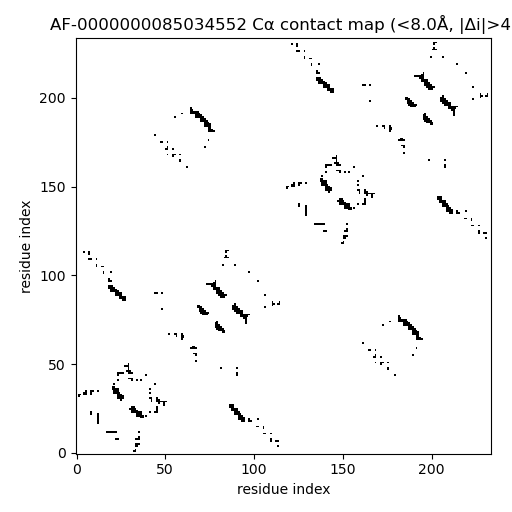 B O 1
ATOM 1618 N N . ASN B 1 99 ? -7.402 10.133 -7.531 1 96.5 99 ASN B N 1
ATOM 1619 C CA . ASN B 1 99 ? -6.258 10.156 -8.438 1 96.5 99 ASN B CA 1
ATOM 1620 C C . ASN B 1 99 ? -4.941 10.008 -7.68 1 96.5 99 ASN B C 1
ATOM 1622 O O . ASN B 1 99 ? -4.344 11.008 -7.266 1 96.5 99 ASN B O 1
ATOM 1626 N N . ILE B 1 100 ? -4.441 8.805 -7.656 1 97.25 100 ILE B N 1
ATOM 1627 C CA . ILE B 1 100 ? -3.258 8.492 -6.863 1 97.25 100 ILE B CA 1
ATOM 1628 C C . ILE B 1 100 ? -2.049 9.242 -7.422 1 97.25 100 ILE B C 1
ATOM 1630 O O . ILE B 1 100 ? -1.188 9.695 -6.668 1 97.25 100 ILE B O 1
ATOM 1634 N N . GLY B 1 101 ? -1.968 9.242 -8.742 1 96.19 101 GLY B N 1
ATOM 1635 C CA . GLY B 1 101 ? -0.877 9.984 -9.352 1 96.19 101 GLY B CA 1
ATOM 1636 C C . GLY B 1 101 ? -0.789 11.422 -8.867 1 96.19 101 GLY B C 1
ATOM 1637 O O . GLY B 1 101 ? 0.296 11.906 -8.531 1 96.19 101 GLY B O 1
ATOM 1638 N N . LEU B 1 102 ? -1.901 12.117 -8.836 1 97.19 102 LEU B N 1
ATOM 1639 C CA . LEU B 1 102 ? -1.936 13.492 -8.352 1 97.19 102 LEU B CA 1
ATOM 1640 C C . LEU B 1 102 ? -1.595 13.555 -6.867 1 97.19 102 LEU B C 1
ATOM 1642 O O . LEU B 1 102 ? -0.872 14.453 -6.426 1 97.19 102 LEU B O 1
ATOM 1646 N N . ILE B 1 103 ? -2.146 12.625 -6.07 1 98.31 103 ILE B N 1
ATOM 1647 C CA . ILE B 1 103 ? -1.86 12.578 -4.641 1 98.31 103 ILE B CA 1
ATOM 1648 C C . ILE B 1 103 ? -0.358 12.422 -4.418 1 98.31 103 ILE B C 1
ATOM 1650 O O . ILE B 1 103 ? 0.234 13.125 -3.6 1 98.31 103 ILE B O 1
ATOM 1654 N N . PHE B 1 104 ? 0.28 11.562 -5.207 1 97.81 104 PHE B N 1
ATOM 1655 C CA . PHE B 1 104 ? 1.723 11.375 -5.105 1 97.81 104 PHE B CA 1
ATOM 1656 C C . PHE B 1 104 ? 2.459 12.68 -5.414 1 97.81 104 PHE B C 1
ATOM 1658 O O . PHE B 1 104 ? 3.354 13.078 -4.668 1 97.81 104 PHE B O 1
ATOM 1665 N N . LEU B 1 105 ? 2.051 13.258 -6.477 1 97.62 105 LEU B N 1
ATOM 1666 C CA . LEU B 1 105 ? 2.695 14.5 -6.879 1 97.62 105 LEU B CA 1
ATOM 1667 C C . LEU B 1 105 ? 2.621 15.539 -5.766 1 97.62 105 LEU B C 1
ATOM 1669 O O . LEU B 1 105 ? 3.633 16.141 -5.406 1 97.62 105 LEU B O 1
ATOM 1673 N N . GLU B 1 106 ? 1.476 15.742 -5.176 1 98.25 106 GLU B N 1
ATOM 1674 C CA . GLU B 1 106 ? 1.256 16.766 -4.164 1 98.25 106 GLU B CA 1
ATOM 1675 C C . GLU B 1 106 ? 1.914 16.391 -2.842 1 98.25 106 GLU B C 1
ATOM 1677 O O . GLU B 1 106 ? 2.379 17.266 -2.104 1 98.25 106 GLU B O 1
ATOM 1682 N N . LEU B 1 107 ? 1.925 15.062 -2.518 1 98.38 107 LEU B N 1
ATOM 1683 C CA . LEU B 1 107 ? 2.615 14.625 -1.308 1 98.38 107 LEU B CA 1
ATOM 1684 C C . LEU B 1 107 ? 4.121 14.844 -1.434 1 98.38 107 LEU B C 1
ATOM 1686 O O . LEU B 1 107 ? 4.785 15.203 -0.458 1 98.38 107 LEU B O 1
ATOM 1690 N N . GLU B 1 108 ? 4.629 14.539 -2.627 1 97.44 108 GLU B N 1
ATOM 1691 C CA . GLU B 1 108 ? 6.039 14.82 -2.869 1 97.44 108 GLU B CA 1
ATOM 1692 C C . GLU B 1 108 ? 6.355 16.297 -2.643 1 97.44 108 GLU B C 1
ATOM 1694 O O . GLU B 1 108 ? 7.352 16.625 -1.994 1 97.44 108 GLU B O 1
ATOM 1699 N N . ARG B 1 109 ? 5.559 17.172 -3.203 1 97 109 ARG B N 1
ATOM 1700 C CA . ARG B 1 109 ? 5.723 18.609 -3.025 1 97 109 ARG B CA 1
ATOM 1701 C C . ARG B 1 109 ? 5.633 18.984 -1.551 1 97 109 ARG B C 1
ATOM 1703 O O . ARG B 1 109 ? 6.438 19.781 -1.062 1 97 109 ARG B O 1
ATOM 1710 N N . LEU B 1 110 ? 4.652 18.453 -0.86 1 97.38 110 LEU B N 1
ATOM 1711 C CA . LEU B 1 110 ? 4.43 18.75 0.552 1 97.38 110 LEU B CA 1
ATOM 1712 C C . LEU B 1 110 ? 5.629 18.328 1.392 1 97.38 110 LEU B C 1
ATOM 1714 O O . LEU B 1 110 ? 6.078 19.062 2.262 1 97.38 110 LEU B O 1
ATOM 1718 N N . ALA B 1 111 ? 6.078 17.141 1.136 1 97.06 111 ALA B N 1
ATOM 1719 C CA . ALA B 1 111 ? 7.227 16.641 1.879 1 97.06 111 ALA B CA 1
ATOM 1720 C C . ALA B 1 111 ? 8.438 17.547 1.706 1 97.06 111 ALA B C 1
ATOM 1722 O O . ALA B 1 111 ? 9.172 17.812 2.664 1 97.06 111 ALA B O 1
ATOM 1723 N N . LYS B 1 112 ? 8.664 18.016 0.495 1 95.44 112 LYS B N 1
ATOM 1724 C CA . LYS B 1 112 ? 9.766 18.938 0.224 1 95.44 112 LYS B CA 1
ATOM 1725 C C . LYS B 1 112 ? 9.586 20.25 0.974 1 95.44 112 LYS B C 1
ATOM 1727 O O . LYS B 1 112 ? 10.547 20.781 1.538 1 95.44 112 LYS B O 1
ATOM 1732 N N . ARG B 1 113 ? 8.367 20.766 0.939 1 93.69 113 ARG B N 1
ATOM 1733 C CA . ARG B 1 113 ? 8.062 22.016 1.633 1 93.69 113 ARG B CA 1
ATOM 1734 C C . ARG B 1 113 ? 8.305 21.875 3.133 1 93.69 113 ARG B C 1
ATOM 1736 O O . ARG B 1 113 ? 8.852 22.781 3.764 1 93.69 113 ARG B O 1
ATOM 1743 N N . LEU B 1 114 ? 7.875 20.734 3.68 1 92.88 114 LEU B N 1
ATOM 1744 C CA . LEU B 1 114 ? 8.031 20.5 5.113 1 92.88 114 LEU B CA 1
ATOM 1745 C C . LEU B 1 114 ? 9.5 20.406 5.492 1 92.88 114 LEU B C 1
ATOM 1747 O O . LEU B 1 114 ? 9.883 20.781 6.605 1 92.88 114 LEU B O 1
ATOM 1751 N N . ALA B 1 115 ? 10.258 19.938 4.586 1 89.12 115 ALA B N 1
ATOM 1752 C CA . ALA B 1 115 ? 11.688 19.812 4.84 1 89.12 115 ALA B CA 1
ATOM 1753 C C . ALA B 1 115 ? 12.367 21.172 4.875 1 89.12 115 ALA B C 1
ATOM 1755 O O . ALA B 1 115 ? 13.477 21.312 5.395 1 89.12 115 ALA B O 1
ATOM 1756 N N . GLU B 1 116 ? 11.742 22.156 4.316 1 88.06 116 GLU B N 1
ATOM 1757 C CA . GLU B 1 116 ? 12.297 23.5 4.246 1 88.06 116 G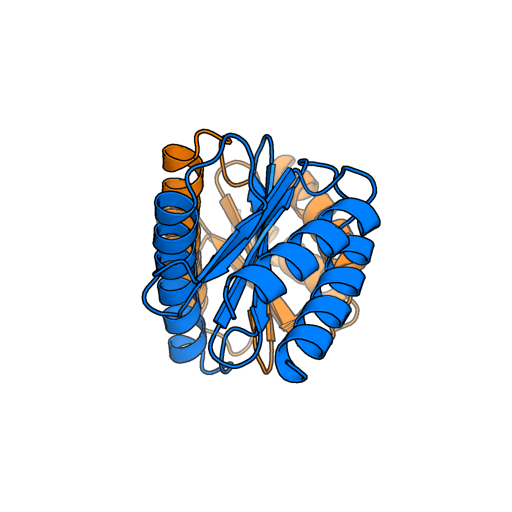LU B CA 1
ATOM 1758 C C . GLU B 1 116 ? 11.844 24.344 5.434 1 88.06 116 GLU B C 1
ATOM 1760 O O . GLU B 1 116 ? 12.344 25.453 5.645 1 88.06 116 GLU B O 1
ATOM 1765 N N . LEU B 1 117 ? 10.82 23.875 6.078 1 81.81 117 LEU B N 1
ATOM 1766 C CA . LEU B 1 117 ? 10.312 24.625 7.227 1 81.81 117 LEU B CA 1
ATOM 1767 C C . LEU B 1 117 ? 11.203 24.422 8.445 1 81.81 117 LEU B C 1
ATOM 1769 O O . LEU B 1 117 ? 11.836 23.375 8.594 1 81.81 117 LEU B O 1
#

InterPro domains:
  IPR004942 Roadblock/LAMTOR2 domain [SM00960] (6-94)
  IPR015019 Ragulator complex protein LAMTOR3 [PF08923] (9-113)
  IPR015019 Ragulator complex protein LAMTOR3 [SM01278] (7-117)

pLDDT: mean 95.98, std 3.94, range [70.38, 98.75]

Solvent-accessible surface area (backbone atoms only — not comparable to full-atom values): 11663 Å² total; per-residue (Å²): 109,48,65,61,46,26,52,53,43,46,50,48,35,63,74,46,74,66,30,40,63,24,34,31,32,17,37,74,86,12,50,56,62,30,55,42,32,82,96,56,59,53,58,59,53,23,39,44,49,29,52,40,51,53,47,46,36,52,42,22,61,73,68,68,35,47,57,67,53,39,36,39,40,33,29,68,59,24,25,41,37,39,38,61,34,89,84,29,31,37,40,35,38,24,40,53,82,42,62,57,70,59,49,49,52,49,48,53,52,47,30,55,53,59,72,70,105,108,49,65,59,46,26,52,52,43,46,51,48,35,63,74,46,73,66,29,40,64,24,34,32,33,17,36,74,86,11,51,57,63,30,57,41,31,80,96,57,58,53,58,59,52,22,39,43,48,27,53,41,50,54,46,46,36,51,41,22,60,75,68,67,33,46,56,67,53,37,36,40,40,32,28,68,58,25,26,41,37,40,39,62,34,89,84,30,31,37,41,37,38,25,39,54,82,43,62,59,70,58,48,49,53,49,50,53,51,47,29,55,53,57,69,71,101

Secondary structure (DSSP, 8-state):
-HHHHHHHHHHHHHHTTT-EEEEEEEETTS-EEEEE-TTS-HHHHHHHHHHHHHHHHHHHHHHT---EEEEEEEESSEEEEEEEETTEEEEEEEETT--HHHHHHHHHHHHHHHHH-/-HHHHHHHHHHHHHHTTT-EEEEEEEETTS-EEEEE-TTS-HHHHHHHHHHHHHHHHHHHHHHT---EEEEEEEESSEEEEEEEETTEEEEEEEETT--HHHHHHHHHHHHHHHHH-